Protein AF-X1U2P0-F1 (afdb_monomer_lite)

Radius of gyration: 26.99 Å; chains: 1; bounding box: 48×72×68 Å

Sequence (367 aa):
MISEKSFKINPKEKLESKKRLVIISDTHITRSGGAFNLHAFNVGMEKINKIKNASLYLHLGDITHMGTLLEYEYALEQFKKFEPVSKSPEMIFLIGNHDAMNVGYLLFEEMVGTRHYTYEDDDIYIYGIDSTKPDLPGGIIHHSIIESVRKKLEKPEREHKFKVVCFHHQLIPIPNTGKERSAIDDSGDMLKMLLEARADLVLNGHRHFSNLYTVSSSEKDLFIFNAGTFCCNKTRYRELFTYSIIDIDGNNLNFKVIPVLDSNSQREILREVNYYIPLQIDKKQKPIARFIQISNSLVSERFESNFNSWISSEFVSIGTNVIIGMNSTILSFGIEQDNFILRKIRVESGVLIGAKCVLLPGTVMEQ

Organism: NCBI:txid412755

Secondary structure (DSSP, 8-state):
-----------S-S-SS-EEEEEE----B-SSSTTB-HHHHHHHHHHHHT--S-SEEEE-S--BSS--HHHHHHHHHHHTT---SS-PPPPEEPP-TTTTSTTHHHHHHHHT--SSEEEE-SSEEEEEE--EETTEEEE---HHHHHHHHHHHT-GGGSSSEEEEEESS-SSPPTTS-S---SBTTHHHHHHHHHHTT--EEEE-SSSS-EEEEEE-SSBEEEEEE---SSBS--BTTB-SEEEEEEEETTEEEEEEEESS-SS--EEEEEE--B--PPP--TTPPPS------------SS--------B-SSSB---TT-EEETT-EE-SEEEETTEEEE--B---TT-EEEET-EE-TT-----

Structure (mmCIF, N/CA/C/O backbone):
data_AF-X1U2P0-F1
#
_entry.id   AF-X1U2P0-F1
#
loop_
_atom_site.group_PDB
_atom_site.id
_atom_site.type_symbol
_atom_site.label_atom_id
_atom_site.label_alt_id
_atom_site.label_comp_id
_atom_site.label_asym_id
_atom_site.label_entity_id
_atom_site.label_seq_id
_atom_site.pdbx_PDB_ins_code
_atom_site.Cartn_x
_atom_site.Cartn_y
_atom_site.Cartn_z
_atom_site.occupancy
_atom_site.B_iso_or_equiv
_atom_site.auth_seq_id
_atom_site.auth_comp_id
_atom_site.auth_asym_id
_atom_site.auth_atom_id
_atom_site.pdbx_PDB_model_num
ATOM 1 N N . MET A 1 1 ? -7.259 -8.777 41.139 1.00 30.48 1 MET A N 1
ATOM 2 C CA . MET A 1 1 ? -7.311 -9.650 39.948 1.00 30.48 1 MET A CA 1
ATOM 3 C C . MET A 1 1 ? -8.249 -9.010 38.946 1.00 30.48 1 MET A C 1
ATOM 5 O O . MET A 1 1 ? -9.456 -9.109 39.111 1.00 30.48 1 MET A O 1
ATOM 9 N N . ILE A 1 2 ? -7.708 -8.273 37.978 1.00 27.28 2 ILE A N 1
ATOM 10 C CA . ILE A 1 2 ? -8.490 -7.794 36.835 1.00 27.28 2 ILE A CA 1
ATOM 11 C C . ILE A 1 2 ? -8.493 -8.972 35.866 1.00 27.28 2 ILE A C 1
ATOM 13 O O . ILE A 1 2 ? -7.437 -9.344 35.365 1.00 27.28 2 ILE A O 1
ATOM 17 N N . SER A 1 3 ? -9.632 -9.646 35.710 1.00 32.81 3 SER A N 1
ATOM 18 C CA . SER A 1 3 ? -9.737 -10.725 34.733 1.00 32.81 3 SER A CA 1
ATOM 19 C C . SER A 1 3 ? -9.643 -10.121 33.336 1.00 32.81 3 SER A C 1
ATOM 21 O O . SER A 1 3 ? -10.458 -9.259 33.002 1.00 32.81 3 SER A O 1
ATOM 23 N N . GLU A 1 4 ? -8.694 -10.594 32.532 1.00 34.69 4 GLU A N 1
ATOM 24 C CA . GLU A 1 4 ? -8.610 -10.387 31.082 1.00 34.69 4 GLU A CA 1
ATOM 25 C C . GLU A 1 4 ? -9.829 -11.003 30.381 1.00 34.69 4 GLU A C 1
ATOM 27 O O . GLU A 1 4 ? -9.760 -12.027 29.708 1.00 34.69 4 GLU A O 1
ATOM 32 N N . LYS A 1 5 ? -10.999 -10.403 30.571 1.00 35.12 5 LYS A N 1
ATOM 33 C CA . LYS A 1 5 ? -12.160 -10.649 29.726 1.00 35.12 5 LYS A CA 1
ATOM 34 C C . LYS A 1 5 ? -12.459 -9.367 28.974 1.00 35.12 5 LYS A C 1
ATOM 36 O O . LYS A 1 5 ? -13.491 -8.734 29.170 1.00 35.12 5 LYS A O 1
ATOM 41 N N . SER A 1 6 ? -11.528 -8.983 28.105 1.00 36.38 6 SER A N 1
ATOM 42 C CA . SER A 1 6 ? -11.897 -8.316 26.863 1.00 36.38 6 SER A CA 1
ATOM 43 C C . SER A 1 6 ? -12.839 -9.279 26.142 1.00 36.38 6 SER A C 1
ATOM 45 O O . SER A 1 6 ? -12.434 -10.316 25.620 1.00 36.38 6 SER A O 1
ATOM 47 N N . PHE A 1 7 ? -14.137 -9.004 26.233 1.00 39.62 7 PHE A N 1
ATOM 48 C CA . PHE A 1 7 ? -15.155 -9.756 25.520 1.00 39.62 7 PHE A CA 1
ATOM 49 C C . PHE A 1 7 ? -14.906 -9.550 24.023 1.00 39.62 7 PHE A C 1
ATOM 51 O O . PHE A 1 7 ? -15.284 -8.518 23.472 1.00 39.62 7 PHE A O 1
ATOM 58 N N . LYS A 1 8 ? -14.229 -10.506 23.374 1.00 39.38 8 LYS A N 1
ATOM 59 C CA . LYS A 1 8 ? -14.211 -10.607 21.915 1.00 39.38 8 LYS A CA 1
ATOM 60 C C . LYS A 1 8 ? -15.662 -10.778 21.477 1.00 39.38 8 LYS A C 1
ATOM 62 O O . LYS A 1 8 ? -16.272 -11.812 21.747 1.00 39.38 8 LYS A O 1
ATOM 67 N N . ILE A 1 9 ? -16.235 -9.763 20.841 1.00 40.78 9 ILE A N 1
ATOM 68 C CA . ILE A 1 9 ? -17.425 -9.987 20.025 1.00 40.78 9 ILE A CA 1
ATOM 69 C C . ILE A 1 9 ? -16.907 -10.678 18.773 1.00 40.78 9 ILE A C 1
ATOM 71 O O . ILE A 1 9 ? -15.964 -10.186 18.164 1.00 40.78 9 ILE A O 1
ATOM 75 N N . ASN A 1 10 ? -17.497 -11.813 18.415 1.00 42.06 10 ASN A N 1
ATOM 76 C CA . ASN A 1 10 ? -17.375 -12.349 17.070 1.00 42.06 10 ASN A CA 1
ATOM 77 C C . ASN A 1 10 ? -18.467 -11.625 16.266 1.00 42.06 10 ASN A C 1
ATOM 79 O O . ASN A 1 10 ? -19.641 -11.982 16.422 1.00 42.06 10 ASN A O 1
ATOM 83 N N . PRO A 1 11 ? -18.175 -10.536 15.522 1.00 47.19 11 PRO A N 1
ATOM 84 C CA . PRO A 1 11 ? -19.190 -10.012 14.625 1.00 47.19 11 PRO A CA 1
ATOM 85 C C . PRO A 1 11 ? -19.504 -11.119 13.617 1.00 47.19 11 PRO A C 1
ATOM 87 O O . PRO A 1 11 ? -18.644 -11.956 13.333 1.00 47.19 11 PRO A O 1
ATOM 90 N N . LYS A 1 12 ? -20.735 -11.135 13.093 1.00 49.94 12 LYS A N 1
ATOM 91 C CA . LYS A 1 12 ? -21.083 -11.961 11.928 1.00 49.94 12 LYS A CA 1
ATOM 92 C C . LYS A 1 12 ? -19.930 -11.906 10.920 1.00 49.94 12 LYS A C 1
ATOM 94 O O . LYS A 1 12 ? -19.395 -10.817 10.701 1.00 49.94 12 LYS A O 1
ATOM 99 N N . GLU A 1 13 ? -19.525 -13.064 10.399 1.00 51.81 13 GLU A N 1
ATOM 100 C CA . GLU A 1 13 ? -18.418 -13.186 9.447 1.00 51.81 13 GLU A CA 1
ATOM 101 C C . GLU A 1 13 ? -18.527 -12.079 8.391 1.00 51.81 13 GLU A C 1
ATOM 103 O O . GLU A 1 13 ? -19.552 -11.945 7.730 1.00 51.81 13 GLU A O 1
ATOM 108 N N . LYS A 1 14 ? -17.502 -11.222 8.303 1.00 55.81 14 LYS A N 1
ATOM 109 C CA . LYS A 1 14 ? -17.500 -10.068 7.389 1.00 55.81 14 LYS A CA 1
ATOM 110 C C . LYS A 1 14 ? -17.416 -10.454 5.916 1.00 55.81 14 LYS A C 1
ATOM 112 O O . LYS A 1 14 ? -17.638 -9.606 5.061 1.00 55.81 14 LYS A O 1
ATOM 117 N N . LEU A 1 15 ? -17.015 -11.688 5.633 1.00 57.72 15 LEU A N 1
ATOM 118 C CA . LEU A 1 15 ? -16.895 -12.197 4.280 1.00 57.72 15 LEU A CA 1
ATOM 119 C C . LEU A 1 15 ? -17.675 -13.495 4.166 1.00 57.72 15 LEU A C 1
ATOM 121 O O . LEU A 1 15 ? -17.438 -14.422 4.937 1.00 57.72 15 LEU A O 1
ATOM 125 N N . GLU A 1 16 ? -18.537 -13.563 3.161 1.00 62.97 16 GLU A N 1
ATOM 126 C CA . GLU A 1 16 ? -19.186 -14.794 2.715 1.00 62.97 16 GLU A CA 1
ATOM 127 C C . GLU A 1 16 ? -18.237 -15.621 1.827 1.00 62.97 16 GLU A C 1
ATOM 129 O O . GLU A 1 16 ? -18.397 -16.837 1.695 1.00 62.97 16 GLU A O 1
ATOM 134 N N . SER A 1 17 ? -17.210 -14.984 1.239 1.00 80.38 17 SER A N 1
ATOM 135 C CA . SER A 1 17 ? -16.214 -15.636 0.385 1.00 80.38 17 SER A CA 1
ATOM 136 C C . SER A 1 17 ? -14.764 -15.249 0.708 1.00 80.38 17 SER A C 1
ATOM 138 O O . SER A 1 17 ? -14.424 -14.084 0.916 1.00 80.38 17 SER A O 1
ATOM 140 N N . LYS A 1 18 ? -13.862 -16.239 0.691 1.00 89.88 18 LYS A N 1
ATOM 141 C CA . LYS A 1 18 ? -12.419 -16.019 0.860 1.00 89.88 18 LYS A CA 1
ATOM 142 C C . LYS A 1 18 ? -11.857 -15.162 -0.278 1.00 89.88 18 LYS A C 1
ATOM 144 O O . LYS A 1 18 ? -11.969 -15.535 -1.447 1.00 89.88 18 LYS A O 1
ATOM 149 N N . LYS A 1 19 ? -11.164 -14.073 0.063 1.00 93.19 19 LYS A N 1
ATOM 150 C CA . LYS A 1 19 ? -10.469 -13.203 -0.898 1.00 93.19 19 LYS A CA 1
ATOM 151 C C . LYS A 1 19 ? -8.970 -13.451 -0.872 1.00 93.19 19 LYS A C 1
ATOM 153 O O . LYS A 1 19 ? -8.379 -13.681 0.180 1.00 93.19 19 LYS A O 1
ATOM 158 N N . ARG A 1 20 ? -8.334 -13.368 -2.036 1.00 95.88 20 ARG A N 1
ATOM 159 C CA . ARG A 1 20 ? -6.876 -13.441 -2.180 1.00 95.88 20 ARG A CA 1
ATOM 160 C C . ARG A 1 20 ? -6.375 -12.232 -2.945 1.00 95.88 20 ARG A C 1
ATOM 162 O O . ARG A 1 20 ? -6.641 -12.107 -4.138 1.00 95.88 20 ARG A O 1
ATOM 169 N N . LEU A 1 21 ? -5.614 -11.383 -2.269 1.00 97.06 21 LEU A N 1
ATOM 170 C CA . LEU A 1 21 ? -4.952 -10.233 -2.873 1.00 97.06 21 LEU A CA 1
ATOM 171 C C . LEU A 1 21 ? -3.506 -10.608 -3.200 1.00 97.06 21 LEU A C 1
ATOM 173 O O . LEU A 1 21 ? -2.782 -11.086 -2.327 1.00 97.06 21 LEU A O 1
ATOM 177 N N . VAL A 1 22 ? -3.085 -10.393 -4.443 1.00 98.12 22 VAL A N 1
ATOM 178 C CA . VAL A 1 22 ? -1.684 -10.514 -4.863 1.00 98.12 22 VAL A CA 1
ATOM 179 C C . VAL A 1 22 ? -1.120 -9.111 -5.021 1.00 98.12 22 VAL A C 1
ATOM 181 O O . VAL A 1 22 ? -1.674 -8.297 -5.752 1.00 98.12 22 VAL A O 1
ATOM 184 N N . ILE A 1 23 ? -0.035 -8.820 -4.317 1.00 98.44 23 ILE A N 1
ATOM 185 C CA . ILE A 1 23 ? 0.501 -7.469 -4.176 1.00 98.44 23 ILE A CA 1
ATOM 186 C C . ILE A 1 23 ? 1.947 -7.441 -4.647 1.00 98.44 23 ILE A C 1
ATOM 188 O O . ILE A 1 23 ? 2.782 -8.223 -4.181 1.00 98.44 23 ILE A O 1
ATOM 192 N N . ILE A 1 24 ? 2.238 -6.486 -5.519 1.00 98.62 24 ILE A N 1
ATOM 193 C CA . ILE A 1 24 ? 3.584 -6.064 -5.890 1.00 98.62 24 ILE A CA 1
ATOM 194 C C . ILE A 1 24 ? 3.735 -4.558 -5.672 1.00 98.62 24 ILE A C 1
ATOM 196 O O . ILE A 1 24 ? 2.751 -3.839 -5.504 1.00 98.62 24 ILE A O 1
ATOM 200 N N . SER A 1 25 ? 4.972 -4.082 -5.622 1.00 98.56 25 SER A N 1
ATOM 201 C CA . SER A 1 25 ? 5.281 -2.666 -5.425 1.00 98.56 25 SER A CA 1
ATOM 202 C C . SER A 1 25 ? 6.694 -2.355 -5.910 1.00 98.56 25 SER A C 1
ATOM 204 O O . SER A 1 25 ? 7.530 -3.262 -5.996 1.00 98.56 25 SER A O 1
ATOM 206 N N . ASP A 1 26 ? 6.966 -1.081 -6.189 1.00 98.56 26 ASP A N 1
ATOM 207 C CA . ASP A 1 26 ? 8.306 -0.540 -6.422 1.00 98.56 26 ASP A CA 1
ATOM 208 C C . ASP A 1 26 ? 9.072 -1.307 -7.515 1.00 98.56 26 ASP A C 1
ATOM 210 O O . ASP A 1 26 ? 10.165 -1.842 -7.282 1.00 98.56 26 ASP A O 1
ATOM 214 N N . THR A 1 27 ? 8.493 -1.414 -8.715 1.00 98.62 27 THR A N 1
ATOM 215 C CA . THR A 1 27 ? 9.161 -2.063 -9.853 1.00 98.62 27 THR A CA 1
ATOM 216 C C . THR A 1 27 ? 10.277 -1.210 -10.435 1.00 98.62 27 THR A C 1
ATOM 218 O O . THR A 1 27 ? 11.281 -1.766 -10.888 1.00 98.62 27 THR A O 1
ATOM 221 N N . HIS A 1 28 ? 10.120 0.119 -10.396 1.00 98.56 28 HIS A N 1
ATOM 222 C CA . HIS A 1 28 ? 11.048 1.105 -10.955 1.00 98.56 28 HIS A CA 1
ATOM 223 C C . HIS A 1 28 ? 11.549 0.736 -12.354 1.00 98.56 28 HIS A C 1
ATOM 225 O O . HIS A 1 28 ? 12.757 0.688 -12.603 1.00 98.56 28 HIS A O 1
ATOM 231 N N . ILE A 1 29 ? 10.624 0.423 -13.258 1.00 98.50 29 ILE A N 1
ATOM 232 C CA . ILE A 1 29 ? 10.938 -0.022 -14.608 1.00 98.50 29 ILE A CA 1
ATOM 233 C C . ILE A 1 29 ? 11.616 1.114 -15.363 1.00 98.50 29 ILE A C 1
ATOM 235 O O . ILE A 1 29 ? 11.098 2.221 -15.484 1.00 98.50 29 ILE A O 1
ATOM 239 N N . THR A 1 30 ? 12.800 0.812 -15.880 1.00 97.38 30 THR A N 1
ATOM 240 C CA . THR A 1 30 ? 13.590 1.724 -16.693 1.00 97.38 30 THR A CA 1
ATOM 241 C C . THR A 1 30 ? 14.541 0.932 -17.580 1.00 97.38 30 THR A C 1
ATOM 243 O O . THR A 1 30 ? 14.984 -0.162 -17.221 1.00 97.38 30 THR A O 1
ATOM 246 N N . ARG A 1 31 ? 14.846 1.468 -18.766 1.00 92.75 31 ARG A N 1
ATOM 247 C CA . ARG A 1 31 ? 15.924 0.949 -19.629 1.00 92.75 31 ARG A CA 1
ATOM 248 C C . ARG A 1 31 ? 17.288 1.517 -19.236 1.00 92.75 31 ARG A C 1
ATOM 250 O O . ARG A 1 31 ? 18.314 0.998 -19.666 1.00 92.75 31 ARG A O 1
ATOM 257 N N . SER A 1 32 ? 17.295 2.585 -18.443 1.00 84.00 32 SER A N 1
ATOM 258 C CA . SER A 1 32 ? 18.478 3.356 -18.082 1.00 84.00 32 SER A CA 1
ATOM 259 C C . SER A 1 32 ? 18.695 3.352 -16.576 1.00 84.00 32 SER A C 1
ATOM 261 O O . SER A 1 32 ? 17.779 3.579 -15.799 1.00 84.00 32 SER A O 1
ATOM 263 N N . GLY A 1 33 ? 19.939 3.161 -16.149 1.00 69.50 33 GLY A N 1
ATOM 264 C CA . GLY A 1 33 ? 20.263 3.104 -14.727 1.00 69.50 33 GLY A CA 1
ATOM 265 C C . GLY A 1 33 ? 20.019 1.723 -14.116 1.00 69.50 33 GLY A C 1
ATOM 266 O O . GLY A 1 33 ? 19.259 0.899 -14.610 1.00 69.50 33 GLY A O 1
ATOM 267 N N . GLY A 1 34 ? 20.731 1.439 -13.028 1.00 88.44 34 GLY A N 1
ATOM 268 C CA . GLY A 1 34 ? 20.758 0.114 -12.405 1.00 88.44 34 GLY A CA 1
ATOM 269 C C . GLY A 1 34 ? 19.569 -0.193 -11.496 1.00 88.44 34 GLY A C 1
ATOM 270 O O . GLY A 1 34 ? 19.703 -1.068 -10.649 1.00 88.44 34 GLY A O 1
ATOM 271 N N . ALA A 1 35 ? 18.449 0.531 -11.591 1.00 94.81 35 ALA A N 1
ATOM 272 C CA . ALA A 1 35 ? 17.315 0.350 -10.683 1.00 94.81 35 ALA A CA 1
ATOM 273 C C . ALA A 1 35 ? 16.500 -0.906 -11.018 1.00 94.81 35 ALA A C 1
ATOM 275 O O . ALA A 1 35 ? 16.221 -1.695 -10.122 1.00 94.81 35 ALA A O 1
ATOM 276 N N . PHE A 1 36 ? 16.168 -1.125 -12.290 1.00 98.12 36 PHE A N 1
ATOM 277 C CA . PHE A 1 36 ? 15.291 -2.215 -12.711 1.00 98.12 36 PHE A CA 1
ATOM 278 C C . PHE A 1 36 ? 16.034 -3.550 -12.865 1.00 98.12 36 PHE A C 1
ATOM 280 O O . PHE A 1 36 ? 16.976 -3.662 -13.652 1.00 98.12 36 PHE A O 1
ATOM 287 N N . ASN A 1 37 ? 15.587 -4.594 -12.162 1.00 97.94 37 ASN A N 1
ATOM 288 C CA . ASN A 1 37 ? 16.076 -5.957 -12.349 1.00 97.94 37 ASN A CA 1
ATOM 289 C C . ASN A 1 37 ? 15.127 -6.767 -13.246 1.00 97.94 37 ASN A C 1
ATOM 291 O O . ASN A 1 37 ? 14.174 -7.389 -12.774 1.00 97.94 37 ASN A O 1
ATOM 295 N N . LEU A 1 38 ? 15.414 -6.795 -14.551 1.00 97.38 38 LEU A N 1
ATOM 296 C CA . LEU A 1 38 ? 14.582 -7.495 -15.537 1.00 97.38 38 LEU A CA 1
ATOM 297 C C . LEU A 1 38 ? 14.475 -9.007 -15.273 1.00 97.38 38 LEU A C 1
ATOM 299 O O . LEU A 1 38 ? 13.421 -9.599 -15.499 1.00 97.38 38 LEU A O 1
ATOM 303 N N . HIS A 1 39 ? 15.545 -9.644 -14.784 1.00 97.62 39 HIS A N 1
ATOM 304 C CA . HIS A 1 39 ? 15.509 -11.071 -14.462 1.00 97.62 39 HIS A CA 1
ATOM 305 C C . HIS A 1 39 ? 14.533 -11.355 -13.314 1.00 97.62 39 HIS A C 1
ATOM 307 O O . HIS A 1 39 ? 13.662 -12.212 -13.461 1.00 97.62 39 HIS A O 1
ATOM 313 N N . ALA A 1 40 ? 14.625 -10.597 -12.215 1.00 98.12 40 ALA A N 1
ATOM 314 C CA . ALA A 1 40 ? 13.690 -10.712 -11.101 1.00 98.12 40 ALA A CA 1
ATOM 315 C C . ALA A 1 40 ? 12.251 -10.432 -11.547 1.00 98.12 40 ALA A C 1
ATOM 317 O O . ALA A 1 40 ? 11.366 -11.222 -11.240 1.00 98.12 40 ALA A O 1
ATOM 318 N N . PHE A 1 41 ? 12.021 -9.384 -12.344 1.00 98.62 41 PHE A N 1
ATOM 319 C CA . PHE A 1 41 ? 10.691 -9.089 -12.878 1.00 98.62 41 PHE A CA 1
ATOM 320 C C . PHE A 1 41 ? 10.102 -10.275 -13.655 1.00 98.62 41 PHE A C 1
ATOM 322 O O . PHE A 1 41 ? 8.981 -10.693 -13.375 1.00 98.62 41 PHE A O 1
ATOM 329 N N . ASN A 1 42 ? 10.865 -10.861 -14.585 1.00 98.50 42 ASN A N 1
ATOM 330 C CA . ASN A 1 42 ? 10.394 -11.989 -15.394 1.00 98.50 42 ASN A CA 1
ATOM 331 C C . ASN A 1 42 ? 10.079 -13.220 -14.530 1.00 98.50 42 ASN A C 1
ATOM 333 O O . ASN A 1 42 ? 8.992 -13.784 -14.642 1.00 98.50 42 ASN A O 1
ATOM 337 N N . VAL A 1 43 ? 10.989 -13.602 -13.625 1.00 98.38 43 VAL A N 1
ATOM 338 C CA . VAL A 1 43 ? 10.778 -14.739 -12.709 1.00 98.38 43 VAL A CA 1
ATOM 339 C C . VAL A 1 43 ? 9.567 -14.496 -11.804 1.00 98.38 43 VAL A C 1
ATOM 341 O O . VAL A 1 43 ? 8.757 -15.395 -11.580 1.00 98.38 43 VAL A O 1
ATOM 344 N N . GLY A 1 44 ? 9.419 -13.275 -11.291 1.00 98.06 44 GLY A N 1
ATOM 345 C CA . GLY A 1 44 ? 8.295 -12.885 -10.449 1.00 98.06 44 GLY A CA 1
ATOM 346 C C . GLY A 1 44 ? 6.968 -12.946 -11.200 1.00 98.06 44 GLY A C 1
ATOM 347 O O . GLY A 1 44 ? 6.003 -13.494 -10.672 1.00 98.06 44 GLY A O 1
ATOM 348 N N . MET A 1 45 ? 6.921 -12.446 -12.438 1.00 97.94 45 MET A N 1
ATOM 349 C CA . MET A 1 45 ? 5.717 -12.488 -13.273 1.00 97.94 45 MET A CA 1
ATOM 350 C C . MET A 1 45 ? 5.301 -13.922 -13.590 1.00 97.94 45 MET A C 1
ATOM 352 O O . MET A 1 45 ? 4.131 -14.261 -13.432 1.00 97.94 45 MET A O 1
ATOM 356 N N . GLU A 1 46 ? 6.244 -14.813 -13.913 1.00 97.62 46 GLU A N 1
ATOM 357 C CA . GLU A 1 46 ? 5.935 -16.237 -14.090 1.00 97.62 46 GLU A CA 1
ATOM 358 C C . GLU A 1 46 ? 5.323 -16.872 -12.834 1.00 97.62 46 GLU A C 1
ATOM 360 O O . GLU A 1 46 ? 4.419 -17.708 -12.937 1.00 97.62 46 GLU A O 1
ATOM 365 N N . LYS A 1 47 ? 5.812 -16.503 -11.642 1.00 97.19 47 LYS A N 1
ATOM 366 C CA . LYS A 1 47 ? 5.255 -16.977 -10.366 1.00 97.19 47 LYS A CA 1
ATOM 367 C C . LYS A 1 47 ? 3.853 -16.415 -10.134 1.00 97.19 47 LYS A C 1
ATOM 369 O O . LYS A 1 47 ? 2.948 -17.186 -9.818 1.00 97.19 47 LYS A O 1
ATOM 374 N N . ILE A 1 48 ? 3.665 -15.109 -10.324 1.00 96.75 48 ILE A N 1
ATOM 375 C CA . ILE A 1 48 ? 2.381 -14.415 -10.151 1.00 96.75 48 ILE A CA 1
ATOM 376 C C . ILE A 1 48 ? 1.317 -14.976 -11.090 1.00 96.75 48 ILE A C 1
ATOM 378 O O . ILE A 1 48 ? 0.206 -15.275 -10.646 1.00 96.75 48 ILE A O 1
ATOM 382 N N . ASN A 1 49 ? 1.669 -15.199 -12.357 1.00 97.00 49 ASN A N 1
ATOM 383 C CA . ASN A 1 49 ? 0.741 -15.705 -13.359 1.00 97.00 49 ASN A CA 1
ATOM 384 C C . ASN A 1 49 ? 0.195 -17.091 -12.997 1.00 97.00 49 ASN A C 1
ATOM 386 O O . ASN A 1 49 ? -0.941 -17.408 -13.328 1.00 97.00 49 ASN A O 1
ATOM 390 N N . LYS A 1 50 ? 0.963 -17.908 -12.265 1.00 96.62 50 LYS A N 1
ATOM 391 C CA . LYS A 1 50 ? 0.562 -19.255 -11.820 1.00 96.62 50 LYS A CA 1
ATOM 392 C C . LYS A 1 50 ? -0.317 -19.252 -10.562 1.00 96.62 50 LYS A C 1
ATOM 394 O O . LYS A 1 50 ? -0.820 -20.313 -10.179 1.00 96.62 50 LYS A O 1
ATOM 399 N N . ILE A 1 51 ? -0.513 -18.105 -9.901 1.00 95.62 51 ILE A N 1
ATOM 400 C CA . ILE A 1 51 ? -1.328 -18.015 -8.683 1.00 95.62 51 ILE A CA 1
ATOM 401 C C . ILE A 1 51 ? -2.801 -18.235 -9.036 1.00 95.62 51 ILE A C 1
ATOM 403 O O . ILE A 1 51 ? -3.412 -17.476 -9.789 1.00 95.62 51 ILE A O 1
ATOM 407 N N . LYS A 1 52 ? -3.383 -19.278 -8.441 1.00 94.25 52 LYS A N 1
ATOM 408 C CA . LYS A 1 52 ? -4.799 -19.629 -8.588 1.00 94.25 52 LYS A CA 1
ATOM 409 C C . LYS A 1 52 ? -5.666 -18.919 -7.555 1.00 94.25 52 LYS A C 1
ATOM 411 O O . LYS A 1 52 ? -5.225 -18.679 -6.424 1.00 94.25 52 LYS A O 1
ATOM 416 N N . ASN A 1 53 ? -6.924 -18.704 -7.932 1.00 92.69 53 ASN A N 1
ATOM 417 C CA . ASN A 1 53 ? -7.977 -18.122 -7.102 1.00 92.69 53 ASN A CA 1
ATOM 418 C C . ASN A 1 53 ? -7.587 -16.751 -6.531 1.00 92.69 53 ASN A C 1
ATOM 420 O O . ASN A 1 53 ? -7.930 -16.448 -5.394 1.00 92.69 53 ASN A O 1
ATOM 424 N N . ALA A 1 54 ? -6.818 -15.957 -7.280 1.00 94.44 54 ALA A N 1
ATOM 425 C CA . ALA A 1 54 ? -6.588 -14.561 -6.934 1.00 94.44 54 ALA A CA 1
ATOM 426 C C . ALA A 1 54 ? -7.864 -13.759 -7.217 1.00 94.44 54 ALA A C 1
ATOM 428 O O . ALA A 1 54 ? -8.454 -13.898 -8.288 1.00 94.44 54 ALA A O 1
ATOM 429 N N . SER A 1 55 ? -8.280 -12.949 -6.248 1.00 93.44 55 SER A N 1
ATOM 430 C CA . SER A 1 55 ? -9.428 -12.045 -6.361 1.00 93.44 55 SER A CA 1
ATOM 431 C C . SER A 1 55 ? -9.027 -10.693 -6.944 1.00 93.44 55 SER A C 1
ATOM 433 O O . SER A 1 55 ? -9.845 -10.049 -7.589 1.00 93.44 55 SER A O 1
ATOM 435 N N . LEU A 1 56 ? -7.791 -10.256 -6.680 1.00 95.06 56 LEU A N 1
ATOM 436 C CA . LEU A 1 56 ? -7.268 -8.980 -7.151 1.00 95.06 56 LEU A CA 1
ATOM 437 C C . LEU A 1 56 ? -5.742 -8.999 -7.233 1.00 95.06 56 LEU A C 1
ATOM 439 O O . LEU A 1 56 ? -5.076 -9.614 -6.394 1.00 95.06 56 LEU A O 1
ATOM 443 N N . TYR A 1 57 ? -5.205 -8.251 -8.193 1.00 97.25 57 TYR A N 1
ATOM 444 C CA . TYR A 1 57 ? -3.782 -7.956 -8.318 1.00 97.25 57 TYR A CA 1
ATOM 445 C C . TYR A 1 57 ? -3.558 -6.454 -8.131 1.00 97.25 57 TYR A C 1
ATOM 447 O O . TYR A 1 57 ? -4.219 -5.646 -8.779 1.00 97.25 57 TYR A O 1
ATOM 455 N N . LEU A 1 58 ? -2.641 -6.077 -7.242 1.00 97.75 58 LEU A N 1
ATOM 456 C CA . LEU A 1 58 ? -2.350 -4.687 -6.889 1.00 97.75 58 LEU A CA 1
ATOM 457 C C . LEU A 1 58 ? -0.867 -4.375 -7.110 1.00 97.75 58 LEU A C 1
ATOM 459 O O . LEU A 1 58 ? -0.006 -5.134 -6.667 1.00 97.75 58 LEU A O 1
ATOM 463 N N . HIS A 1 59 ? -0.584 -3.225 -7.715 1.00 98.56 59 HIS A N 1
ATOM 464 C CA . HIS A 1 59 ? 0.733 -2.603 -7.774 1.00 98.56 59 HIS A CA 1
ATOM 465 C C . HIS A 1 59 ? 0.725 -1.312 -6.948 1.00 98.56 59 HIS A C 1
ATOM 467 O O . HIS A 1 59 ? 0.049 -0.351 -7.309 1.00 98.56 59 HIS A O 1
ATOM 473 N N . LEU A 1 60 ? 1.469 -1.256 -5.843 1.00 98.62 60 LEU A N 1
ATOM 474 C CA . LEU A 1 60 ? 1.364 -0.168 -4.857 1.00 98.62 60 LEU A CA 1
ATOM 475 C C . LEU A 1 60 ? 2.200 1.088 -5.174 1.00 98.62 60 LEU A C 1
ATOM 477 O O . LEU A 1 60 ? 2.561 1.822 -4.260 1.00 98.62 60 LEU A O 1
ATOM 481 N N . GLY A 1 61 ? 2.457 1.373 -6.451 1.00 98.06 61 GLY A N 1
ATOM 482 C CA . GLY A 1 61 ? 3.210 2.549 -6.918 1.00 98.06 61 GLY A CA 1
ATOM 483 C C . GLY A 1 61 ? 4.693 2.314 -7.193 1.00 98.06 61 GLY A C 1
ATOM 484 O O . GLY A 1 61 ? 5.218 1.228 -6.947 1.00 98.06 61 GLY A O 1
ATOM 485 N N . ASP A 1 62 ? 5.327 3.341 -7.755 1.00 98.62 62 ASP A N 1
ATOM 486 C CA . ASP A 1 62 ? 6.687 3.340 -8.303 1.00 98.62 62 ASP A CA 1
ATOM 487 C C . ASP A 1 62 ? 6.847 2.309 -9.428 1.00 98.62 62 ASP A C 1
ATOM 489 O O . ASP A 1 62 ? 7.715 1.428 -9.420 1.00 98.62 62 ASP A O 1
ATOM 493 N N . ILE A 1 63 ? 5.950 2.423 -10.413 1.00 98.62 63 ILE A N 1
ATOM 494 C CA . ILE A 1 63 ? 5.941 1.619 -11.639 1.00 98.62 63 ILE A CA 1
ATOM 495 C C . ILE A 1 63 ? 7.202 1.920 -12.449 1.00 98.62 63 ILE A C 1
ATOM 497 O O . ILE A 1 63 ? 7.937 1.007 -12.831 1.00 98.62 63 ILE A O 1
ATOM 501 N N . THR A 1 64 ? 7.454 3.205 -12.674 1.00 98.44 64 THR A N 1
ATOM 502 C CA . THR A 1 64 ? 8.577 3.776 -13.419 1.00 98.44 64 THR A CA 1
ATOM 503 C C . THR A 1 64 ? 9.655 4.299 -12.468 1.00 98.44 64 THR A C 1
ATOM 505 O O . THR A 1 64 ? 9.469 4.367 -11.251 1.00 98.44 64 THR A O 1
ATOM 508 N N . HIS A 1 65 ? 10.837 4.627 -12.993 1.00 97.69 65 HIS A N 1
ATOM 509 C CA . HIS A 1 65 ? 11.924 5.154 -12.169 1.00 97.69 65 HIS A CA 1
ATOM 510 C C . HIS A 1 65 ? 11.977 6.683 -12.131 1.00 97.69 65 HIS A C 1
ATOM 512 O O . HIS A 1 65 ? 12.445 7.249 -11.150 1.00 97.69 65 HIS A O 1
ATOM 518 N N . MET A 1 66 ? 11.551 7.350 -13.191 1.00 96.94 66 MET A N 1
ATOM 519 C CA . MET A 1 66 ? 11.702 8.787 -13.411 1.00 96.94 66 MET A CA 1
ATOM 520 C C . MET A 1 66 ? 10.431 9.420 -13.995 1.00 96.94 66 MET A C 1
ATOM 522 O O . MET A 1 66 ? 10.469 10.589 -14.383 1.00 96.94 66 MET A O 1
ATOM 526 N N . GLY A 1 67 ? 9.332 8.666 -14.118 1.00 97.12 67 GLY A N 1
ATOM 527 C CA . GLY A 1 67 ? 8.050 9.187 -14.598 1.00 97.12 67 GLY A CA 1
ATOM 528 C C . GLY A 1 67 ? 8.091 9.699 -16.041 1.00 97.12 67 GLY A C 1
ATOM 529 O O . GLY A 1 67 ? 7.327 10.592 -16.397 1.00 97.12 67 GLY A O 1
ATOM 530 N N . THR A 1 68 ? 9.010 9.194 -16.873 1.00 97.31 68 THR A N 1
ATOM 531 C CA . THR A 1 68 ? 9.159 9.644 -18.270 1.00 97.31 68 THR A CA 1
ATOM 532 C C . THR A 1 68 ? 8.306 8.814 -19.225 1.00 97.31 68 THR A C 1
ATOM 534 O O . THR A 1 68 ? 8.054 7.638 -18.971 1.00 97.31 68 THR A O 1
ATOM 537 N N . LEU A 1 69 ? 7.923 9.393 -20.368 1.00 97.94 69 LEU A N 1
ATOM 538 C CA . LEU A 1 69 ? 7.130 8.705 -21.397 1.00 97.94 69 LEU A CA 1
ATOM 539 C C . LEU A 1 69 ? 7.750 7.366 -21.820 1.00 97.94 69 LEU A C 1
ATOM 541 O O . LEU A 1 69 ? 7.077 6.343 -21.791 1.00 97.94 69 LEU A O 1
ATOM 545 N N . LEU A 1 70 ? 9.051 7.352 -22.127 1.00 97.56 70 LEU A N 1
ATOM 546 C CA . LEU A 1 70 ? 9.750 6.133 -22.549 1.00 97.56 70 LEU A CA 1
ATOM 547 C C . LEU A 1 70 ? 9.760 5.049 -21.461 1.00 97.56 70 LEU A C 1
ATOM 549 O O . LEU A 1 70 ? 9.780 3.859 -21.775 1.00 97.56 70 LEU A O 1
ATOM 553 N N . GLU A 1 71 ? 9.771 5.440 -20.184 1.00 98.00 71 GLU A N 1
ATOM 554 C CA . GLU A 1 71 ? 9.679 4.486 -19.079 1.00 98.00 71 GLU A CA 1
ATOM 555 C C . GLU A 1 71 ? 8.263 3.953 -18.894 1.00 98.00 71 GLU A C 1
ATOM 557 O O . GLU A 1 71 ? 8.126 2.757 -18.662 1.00 98.00 71 GLU A O 1
ATOM 562 N N . TYR A 1 72 ? 7.226 4.778 -19.055 1.00 98.56 72 TYR A N 1
ATOM 563 C CA . TYR A 1 72 ? 5.840 4.303 -19.048 1.00 98.56 72 TYR A CA 1
ATOM 564 C C . TYR A 1 72 ? 5.558 3.351 -20.211 1.00 98.56 72 TYR A C 1
ATOM 566 O O . TYR A 1 72 ? 5.034 2.261 -19.993 1.00 98.56 72 TYR A O 1
ATOM 574 N N . GLU A 1 73 ? 5.963 3.702 -21.435 1.00 98.44 73 GLU A N 1
ATOM 575 C CA . GLU A 1 73 ? 5.837 2.821 -22.603 1.00 98.44 73 GLU A CA 1
ATOM 576 C C . GLU A 1 73 ? 6.539 1.480 -22.363 1.00 98.44 73 GLU A C 1
ATOM 578 O O . GLU A 1 73 ? 5.979 0.413 -22.629 1.00 98.44 73 GLU A O 1
ATOM 583 N N . TYR A 1 74 ? 7.755 1.523 -21.811 1.00 98.44 74 TYR A N 1
ATOM 584 C CA . TYR A 1 74 ? 8.506 0.316 -21.494 1.00 98.44 74 TYR A CA 1
ATOM 585 C C . TYR A 1 74 ? 7.880 -0.483 -20.347 1.00 98.44 74 TYR A C 1
ATOM 587 O O . TYR A 1 74 ? 7.839 -1.710 -20.417 1.00 98.44 74 TYR A O 1
ATOM 595 N N . ALA A 1 75 ? 7.367 0.181 -19.311 1.00 98.38 75 ALA A N 1
ATOM 596 C CA . ALA A 1 75 ? 6.654 -0.462 -18.217 1.00 98.38 75 ALA A CA 1
ATOM 597 C C . ALA A 1 75 ? 5.439 -1.227 -18.741 1.00 98.38 75 ALA A C 1
ATOM 599 O O . ALA A 1 75 ? 5.328 -2.427 -18.493 1.00 98.38 75 ALA A O 1
ATOM 600 N N . LEU A 1 76 ? 4.588 -0.581 -19.538 1.00 97.88 76 LEU A N 1
ATOM 601 C CA . LEU A 1 76 ? 3.425 -1.222 -20.149 1.00 97.88 76 LEU A CA 1
ATOM 602 C C . LEU A 1 76 ? 3.828 -2.373 -21.078 1.00 97.88 76 LEU A C 1
ATOM 604 O O . LEU A 1 76 ? 3.186 -3.420 -21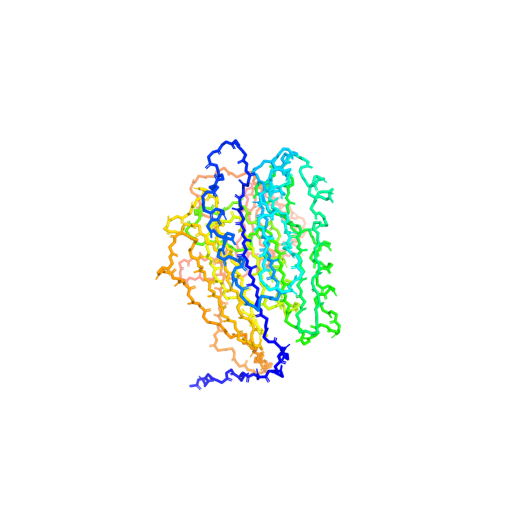.065 1.00 97.88 76 LEU A O 1
ATOM 608 N N . GLU A 1 77 ? 4.922 -2.237 -21.835 1.00 98.00 77 GLU A N 1
ATOM 609 C CA . GLU A 1 77 ? 5.491 -3.343 -22.613 1.00 98.00 77 GLU A CA 1
ATOM 610 C C . GLU A 1 77 ? 5.882 -4.531 -21.719 1.00 98.00 77 GLU A C 1
ATOM 612 O O . GLU A 1 77 ? 5.558 -5.673 -22.046 1.00 98.00 77 GLU A O 1
ATOM 617 N N . GLN A 1 78 ? 6.543 -4.289 -20.581 1.00 98.06 78 GLN A N 1
ATOM 618 C CA . GLN A 1 78 ? 6.901 -5.351 -19.638 1.00 98.06 78 GLN A CA 1
ATOM 619 C C . GLN A 1 78 ? 5.665 -5.992 -18.998 1.00 98.06 78 GLN A C 1
ATOM 621 O O . GLN A 1 78 ? 5.620 -7.218 -18.868 1.00 98.06 78 GLN A O 1
ATOM 626 N N . PHE A 1 79 ? 4.652 -5.198 -18.649 1.00 97.69 79 PHE A N 1
ATOM 627 C CA . PHE A 1 79 ? 3.406 -5.688 -18.061 1.00 97.69 79 PHE A CA 1
ATOM 628 C C . PHE A 1 79 ? 2.516 -6.458 -19.043 1.00 97.69 79 PHE A C 1
ATOM 630 O O . PHE A 1 79 ? 1.649 -7.188 -18.581 1.00 97.69 79 PHE A O 1
ATOM 637 N N . LYS A 1 80 ? 2.786 -6.462 -20.359 1.00 96.38 80 LYS A N 1
ATOM 638 C CA . LYS A 1 80 ? 2.157 -7.433 -21.285 1.00 96.38 80 LYS A CA 1
ATOM 639 C C . LYS A 1 80 ? 2.439 -8.893 -20.913 1.00 96.38 80 LYS A C 1
ATOM 641 O O . LYS A 1 80 ? 1.708 -9.775 -21.333 1.00 96.38 80 LYS A O 1
ATOM 646 N N . LYS A 1 81 ? 3.493 -9.159 -20.131 1.00 96.25 81 LYS A N 1
ATOM 647 C CA . LYS A 1 81 ? 3.807 -10.497 -19.597 1.00 96.25 81 LYS A CA 1
ATOM 648 C C . LYS A 1 81 ? 2.897 -10.908 -18.437 1.00 96.25 81 LYS A C 1
ATOM 650 O O . LYS A 1 81 ? 2.996 -12.041 -17.971 1.00 96.25 81 LYS A O 1
ATOM 655 N N . PHE A 1 82 ? 2.083 -9.995 -17.911 1.00 96.62 82 PHE A N 1
ATOM 656 C CA . PHE A 1 82 ? 1.113 -10.298 -16.871 1.00 96.62 82 PHE A CA 1
ATOM 657 C C . PHE A 1 82 ? -0.099 -10.998 -17.499 1.00 96.62 82 PHE A C 1
ATOM 659 O O . PHE A 1 82 ? -0.971 -10.371 -18.091 1.00 96.62 82 PHE A O 1
ATOM 666 N N . GLU A 1 83 ? -0.129 -12.320 -17.364 1.00 95.00 83 GLU A N 1
ATOM 667 C CA . GLU A 1 83 ? -1.135 -13.214 -17.939 1.00 95.00 83 GLU A CA 1
ATOM 668 C C . GLU A 1 83 ? -1.588 -14.206 -16.852 1.00 95.00 83 GLU A C 1
ATOM 670 O O . GLU A 1 83 ? -1.187 -15.377 -16.844 1.00 95.00 83 GLU A O 1
ATOM 675 N N . PRO A 1 84 ? -2.353 -13.741 -15.848 1.00 95.69 84 PRO A N 1
ATOM 676 C CA . PRO A 1 84 ? -2.741 -14.574 -14.720 1.00 95.69 84 PRO A CA 1
ATOM 677 C C . PRO A 1 84 ? -3.706 -15.694 -15.119 1.00 95.69 84 PRO A C 1
ATOM 679 O O . PRO A 1 84 ? -4.669 -15.487 -15.851 1.00 95.69 84 PRO A O 1
ATOM 682 N N . VAL A 1 85 ? -3.516 -16.887 -14.543 1.00 94.81 85 VAL A N 1
ATOM 683 C CA . VAL A 1 85 ? -4.458 -18.015 -14.707 1.00 94.81 85 VAL A CA 1
ATOM 684 C C . VAL A 1 85 ? -5.810 -17.771 -14.026 1.00 94.81 85 VAL A C 1
ATOM 686 O O . VAL A 1 85 ? -6.786 -18.462 -14.319 1.00 94.81 85 VAL A O 1
ATOM 689 N N . SER A 1 86 ? -5.872 -16.831 -13.079 1.00 91.25 86 SER A N 1
ATOM 690 C CA . SER A 1 86 ? -7.100 -16.462 -12.371 1.00 91.25 86 SER A CA 1
ATOM 691 C C . SER A 1 86 ? -7.897 -15.434 -13.182 1.00 91.25 86 SER A C 1
ATOM 693 O O . SER A 1 86 ? -7.336 -14.435 -13.618 1.00 91.25 86 SER A O 1
ATOM 695 N N . LYS A 1 87 ? -9.217 -15.632 -13.325 1.00 78.94 87 LYS A N 1
ATOM 696 C CA . LYS A 1 87 ? -10.148 -14.714 -14.021 1.00 78.94 87 LYS A CA 1
ATOM 697 C C . LYS A 1 87 ? -10.512 -13.473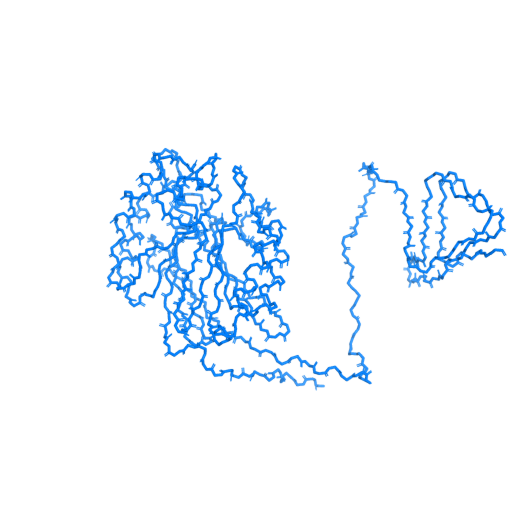 -13.176 1.00 78.94 87 LYS A C 1
ATOM 699 O O . LYS A 1 87 ? -11.686 -13.196 -12.954 1.00 78.94 87 LYS A O 1
ATOM 704 N N . SER A 1 88 ? -9.504 -12.793 -12.640 1.00 73.69 88 SER A N 1
ATOM 705 C CA . SER A 1 88 ? -9.618 -11.533 -11.888 1.00 73.69 88 SER A CA 1
ATOM 706 C C . SER A 1 88 ? -9.619 -10.337 -12.855 1.00 73.69 88 SER A C 1
ATOM 708 O O . SER A 1 88 ? -9.155 -10.505 -13.985 1.00 73.69 88 SER A O 1
ATOM 710 N N . PRO A 1 89 ? -10.072 -9.130 -12.450 1.00 71.50 89 PRO A N 1
ATOM 711 C CA . PRO A 1 89 ? -9.709 -7.908 -13.170 1.00 71.50 89 PRO A CA 1
ATOM 712 C C . PRO A 1 89 ? -8.188 -7.805 -13.356 1.00 71.50 89 PRO A C 1
ATOM 714 O O . PRO A 1 89 ? -7.419 -8.389 -12.579 1.00 71.50 89 PRO A O 1
ATOM 717 N N . GLU A 1 90 ? -7.788 -7.057 -14.389 1.00 85.00 90 GLU A N 1
ATOM 718 C CA . GLU A 1 90 ? -6.395 -6.695 -14.665 1.00 85.00 90 GLU A CA 1
ATOM 719 C C . GLU A 1 90 ? -5.708 -6.102 -13.424 1.00 85.00 90 GLU A C 1
ATOM 721 O O . GLU A 1 90 ? -6.349 -5.713 -12.443 1.00 85.00 90 GLU A O 1
ATOM 726 N N . MET A 1 91 ? -4.376 -6.058 -13.449 1.00 93.69 91 MET A N 1
ATOM 727 C CA . MET A 1 91 ? -3.610 -5.486 -12.350 1.00 93.69 91 MET A CA 1
ATOM 728 C C . MET A 1 91 ? -3.967 -4.019 -12.143 1.00 93.69 91 MET A C 1
ATOM 730 O O . MET A 1 91 ? -4.056 -3.239 -13.086 1.00 93.69 91 MET A O 1
ATOM 734 N N . ILE A 1 92 ? -4.132 -3.650 -10.881 1.00 95.44 92 ILE A N 1
ATOM 735 C CA . ILE A 1 92 ? -4.547 -2.312 -10.499 1.00 95.44 92 ILE A CA 1
ATOM 736 C C . ILE A 1 92 ? -3.355 -1.560 -9.972 1.00 95.44 92 ILE A C 1
ATOM 738 O O . ILE A 1 92 ? -2.698 -1.990 -9.024 1.00 95.44 92 ILE A O 1
ATOM 742 N N . PHE A 1 93 ? -3.110 -0.415 -10.580 1.00 97.75 93 PHE A N 1
ATOM 743 C CA . PHE A 1 93 ? -1.931 0.380 -10.335 1.00 97.75 93 PHE A CA 1
ATOM 744 C C . PHE A 1 93 ? -2.264 1.581 -9.456 1.00 97.75 93 PHE A C 1
ATOM 746 O O . PHE A 1 93 ? -3.182 2.347 -9.741 1.00 97.75 93 PHE A O 1
ATOM 753 N N . LEU A 1 94 ? -1.502 1.746 -8.381 1.00 97.75 94 LEU A N 1
ATOM 754 C CA . LEU A 1 94 ? -1.364 3.020 -7.690 1.00 97.75 94 LEU A CA 1
ATOM 755 C C . LEU A 1 94 ? -0.202 3.792 -8.294 1.00 97.75 94 LEU A C 1
ATOM 757 O O . LEU A 1 94 ? 0.733 3.202 -8.832 1.00 97.75 94 LEU A O 1
ATOM 761 N N . ILE A 1 95 ? -0.264 5.107 -8.148 1.00 98.31 95 ILE A N 1
ATOM 762 C CA . ILE A 1 95 ? 0.822 6.014 -8.491 1.00 98.31 95 ILE A CA 1
ATOM 763 C C . ILE A 1 95 ? 1.780 6.160 -7.296 1.00 98.31 95 ILE A C 1
ATOM 765 O O . ILE A 1 95 ? 1.335 6.311 -6.153 1.00 98.31 95 ILE A O 1
ATOM 769 N N . GLY A 1 96 ? 3.089 6.085 -7.553 1.00 98.31 96 GLY A N 1
ATOM 770 C CA . GLY A 1 96 ? 4.145 6.395 -6.582 1.00 98.31 96 GLY A CA 1
ATOM 771 C C . GLY A 1 96 ? 4.872 7.708 -6.880 1.00 98.31 96 GLY A C 1
ATOM 772 O O . GLY A 1 96 ? 4.604 8.378 -7.878 1.00 98.31 96 GLY A O 1
ATOM 773 N N . ASN A 1 97 ? 5.776 8.139 -5.998 1.00 97.94 97 ASN A N 1
ATOM 774 C CA . ASN A 1 97 ? 6.455 9.425 -6.193 1.00 97.94 97 ASN A CA 1
ATOM 775 C C . ASN A 1 97 ? 7.394 9.414 -7.406 1.00 97.94 97 ASN A C 1
ATOM 777 O O . ASN A 1 97 ? 7.592 10.464 -8.014 1.00 97.94 97 ASN A O 1
ATOM 781 N N . HIS A 1 98 ? 7.956 8.260 -7.777 1.00 98.12 98 HIS A N 1
ATOM 782 C CA . HIS A 1 98 ? 8.777 8.145 -8.981 1.00 98.12 98 HIS A CA 1
ATOM 783 C C . HIS A 1 98 ? 7.938 8.232 -10.263 1.00 98.12 98 HIS A C 1
ATOM 785 O O . HIS A 1 98 ? 8.390 8.808 -11.250 1.00 98.12 98 HIS A O 1
ATOM 791 N N . ASP A 1 99 ? 6.695 7.755 -10.220 1.00 98.50 99 ASP A N 1
ATOM 792 C CA . ASP A 1 99 ? 5.721 7.875 -11.311 1.00 98.50 99 ASP A CA 1
ATOM 793 C C . ASP A 1 99 ? 5.280 9.324 -11.544 1.00 98.50 99 ASP A C 1
ATOM 795 O O . ASP A 1 99 ? 5.029 9.731 -12.679 1.00 98.50 99 ASP A O 1
ATOM 799 N N . ALA A 1 100 ? 5.211 10.108 -10.467 1.00 97.81 100 ALA A N 1
ATOM 800 C CA . ALA A 1 100 ? 4.787 11.503 -10.478 1.00 97.81 100 ALA A CA 1
ATOM 801 C C . ALA A 1 100 ? 5.926 12.512 -10.728 1.00 97.81 100 ALA A C 1
ATOM 803 O O . ALA A 1 100 ? 5.665 13.716 -10.720 1.00 97.81 100 ALA A O 1
ATOM 804 N N . MET A 1 101 ? 7.173 12.065 -10.938 1.00 96.31 101 MET A N 1
ATOM 805 C CA . MET A 1 101 ? 8.300 12.970 -11.201 1.00 96.31 101 MET A CA 1
ATOM 806 C C . MET A 1 101 ? 8.072 13.812 -12.461 1.00 96.31 101 MET A C 1
ATOM 808 O O . MET A 1 101 ? 7.554 13.342 -13.475 1.00 96.31 101 MET A O 1
ATOM 812 N N . ASN A 1 102 ? 8.520 15.060 -12.408 1.00 92.50 102 ASN A N 1
ATOM 813 C CA . ASN A 1 102 ? 8.274 16.127 -13.364 1.00 92.50 102 ASN A CA 1
ATOM 814 C C . ASN A 1 102 ? 6.763 16.384 -13.516 1.00 92.50 102 ASN A C 1
ATOM 816 O O . ASN A 1 102 ? 6.136 17.098 -12.740 1.00 92.50 102 ASN A O 1
ATOM 820 N N . VAL A 1 103 ? 6.157 15.755 -14.516 1.00 94.75 103 VAL A N 1
ATOM 821 C CA . VAL A 1 103 ? 4.712 15.752 -14.766 1.00 94.75 103 VAL A CA 1
ATOM 822 C C . VAL A 1 103 ? 4.229 14.346 -15.119 1.00 94.75 103 VAL A C 1
ATOM 824 O O . VAL A 1 103 ? 3.217 14.176 -15.792 1.00 94.75 103 VAL A O 1
ATOM 827 N N . GLY A 1 104 ? 4.956 13.319 -14.671 1.00 97.94 104 GLY A N 1
ATOM 828 C CA . GLY A 1 104 ? 4.667 11.921 -14.980 1.00 97.94 104 GLY A CA 1
ATOM 829 C C . GLY A 1 104 ? 3.296 11.454 -14.490 1.00 97.94 104 GLY A C 1
ATOM 830 O O . GLY A 1 104 ? 2.749 10.505 -15.038 1.00 97.94 104 GLY A O 1
ATOM 831 N N . TYR A 1 105 ? 2.673 12.168 -13.547 1.00 97.75 105 TYR A N 1
ATOM 832 C CA . TYR A 1 105 ? 1.285 11.924 -13.151 1.00 97.75 105 TYR A CA 1
ATOM 833 C C . TYR A 1 105 ? 0.282 12.153 -14.297 1.00 97.75 105 TYR A C 1
ATOM 835 O O . TYR A 1 105 ? -0.748 11.488 -14.319 1.00 97.75 105 TYR A O 1
ATOM 843 N N . LEU A 1 106 ? 0.581 13.033 -15.264 1.00 98.31 106 LEU A N 1
ATOM 844 C CA . LEU A 1 106 ? -0.237 13.202 -16.473 1.00 98.31 106 LEU A CA 1
ATOM 845 C C . LEU A 1 106 ? -0.124 11.975 -17.384 1.00 98.31 106 LEU A C 1
ATOM 847 O O . LEU A 1 106 ? -1.123 11.504 -17.915 1.00 98.31 106 LEU A O 1
ATOM 851 N N . LEU A 1 107 ? 1.086 11.423 -17.514 1.00 98.38 107 LEU A N 1
ATOM 852 C CA . LEU A 1 107 ? 1.324 10.188 -18.263 1.00 98.38 107 LEU A CA 1
ATOM 853 C C . LEU A 1 107 ? 0.665 8.989 -17.578 1.00 98.38 107 LEU A C 1
ATOM 855 O O . LEU A 1 107 ? 0.105 8.132 -18.251 1.00 98.38 107 LEU A O 1
ATOM 859 N N . PHE A 1 108 ? 0.674 8.949 -16.243 1.00 98.44 108 PHE A N 1
ATOM 860 C CA . PHE A 1 108 ? -0.086 7.963 -15.483 1.00 98.44 108 PHE A CA 1
ATOM 861 C C . PHE A 1 108 ? -1.579 8.048 -15.823 1.00 98.44 108 PHE A C 1
ATOM 863 O O . PHE A 1 108 ? -2.182 7.036 -16.169 1.00 98.44 108 PHE A O 1
ATOM 870 N N . GLU A 1 109 ? -2.168 9.248 -15.766 1.00 98.12 109 GLU A N 1
ATOM 871 C CA . GLU A 1 109 ? -3.584 9.475 -16.089 1.00 98.12 109 GLU A CA 1
ATOM 872 C C . GLU A 1 109 ? -3.936 9.078 -17.528 1.00 98.12 109 GLU A C 1
ATOM 874 O O . GLU A 1 109 ? -4.986 8.477 -17.756 1.00 98.12 109 GLU A O 1
ATOM 879 N N . GLU A 1 110 ? -3.053 9.379 -18.481 1.00 98.12 110 GLU A N 1
ATOM 880 C CA . GLU A 1 110 ? -3.234 9.076 -19.901 1.00 98.12 110 GLU A CA 1
ATOM 881 C C . GLU A 1 110 ? -3.075 7.582 -20.222 1.00 98.12 110 GLU A C 1
ATOM 883 O O . GLU A 1 110 ? -3.870 7.021 -20.975 1.00 98.12 110 GLU A O 1
ATOM 888 N N . MET A 1 111 ? -2.041 6.938 -19.675 1.00 97.81 111 MET A N 1
ATOM 889 C CA . MET A 1 111 ? -1.577 5.624 -20.134 1.00 97.81 111 MET A CA 1
ATOM 890 C C . MET A 1 111 ? -1.951 4.470 -19.198 1.00 97.81 111 MET A C 1
ATOM 892 O O . MET A 1 111 ? -2.007 3.324 -19.642 1.00 97.81 111 MET A O 1
ATOM 896 N N . VAL A 1 112 ? -2.169 4.749 -17.909 1.00 96.12 112 VAL A N 1
ATOM 897 C CA . VAL A 1 112 ? -2.492 3.747 -16.877 1.00 96.12 112 VAL A CA 1
ATOM 898 C C . VAL A 1 112 ? -3.934 3.915 -16.400 1.00 96.12 112 VAL A C 1
ATOM 900 O O . VAL A 1 112 ? -4.682 2.941 -16.332 1.00 96.12 112 VAL A O 1
ATOM 903 N N . GLY A 1 113 ? -4.344 5.147 -16.094 1.00 94.06 113 GLY A N 1
ATOM 904 C CA . GLY A 1 113 ? -5.707 5.494 -15.711 1.00 94.06 113 GLY A CA 1
ATOM 905 C C . GLY A 1 113 ? -5.780 6.380 -14.469 1.00 94.06 113 GLY A C 1
ATOM 906 O O . GLY A 1 113 ? -4.871 7.132 -14.139 1.00 94.06 113 GLY A O 1
ATOM 907 N N . THR A 1 114 ? -6.905 6.318 -13.760 1.00 94.69 114 THR A N 1
ATOM 908 C CA . THR A 1 114 ? -7.168 7.209 -12.620 1.00 94.69 114 THR A CA 1
ATOM 909 C C . THR A 1 114 ? -6.165 7.032 -11.473 1.00 94.69 114 THR A C 1
ATOM 911 O O . THR A 1 114 ? -5.879 5.919 -11.038 1.00 94.69 114 THR A O 1
ATOM 914 N N . ARG A 1 115 ? -5.702 8.151 -10.902 1.00 95.06 115 ARG A N 1
ATOM 915 C CA . ARG A 1 115 ? -4.804 8.172 -9.730 1.00 95.06 115 ARG A CA 1
ATOM 916 C C . ARG A 1 115 ? -5.486 7.754 -8.424 1.00 95.06 115 ARG A C 1
ATOM 918 O O . ARG A 1 115 ? -4.823 7.386 -7.457 1.00 95.06 115 ARG A O 1
ATOM 925 N N . HIS A 1 116 ? -6.817 7.793 -8.396 1.00 95.00 116 HIS A N 1
ATOM 926 C CA . HIS A 1 116 ? -7.631 7.230 -7.322 1.00 95.00 116 HIS A CA 1
ATOM 927 C C . HIS A 1 116 ? -8.459 6.072 -7.854 1.00 95.00 116 HIS A C 1
ATOM 929 O O . HIS A 1 116 ? -9.161 6.217 -8.852 1.00 95.00 116 HIS A O 1
ATOM 935 N N . TYR A 1 117 ? -8.447 4.950 -7.153 1.00 93.56 117 TYR A N 1
ATOM 936 C CA . TYR A 1 117 ? -9.094 3.726 -7.607 1.00 93.56 117 TYR A CA 1
ATOM 937 C C . TYR A 1 117 ? -10.111 3.216 -6.579 1.00 93.56 117 TYR A C 1
ATOM 939 O O . TYR A 1 117 ? -9.950 3.423 -5.378 1.00 93.56 117 TYR A O 1
ATOM 947 N N . THR A 1 118 ? -11.170 2.547 -7.041 1.00 94.75 118 THR A N 1
ATOM 948 C CA . THR A 1 118 ? -12.162 1.886 -6.183 1.00 94.75 118 THR A CA 1
ATOM 949 C C . THR A 1 118 ? -12.432 0.463 -6.667 1.00 94.75 118 THR A C 1
ATOM 951 O O . THR A 1 118 ? -12.878 0.281 -7.796 1.00 94.75 118 THR A O 1
ATOM 954 N N . TYR A 1 119 ? -12.211 -0.520 -5.790 1.00 94.00 119 TYR A N 1
ATOM 955 C CA . TYR A 1 119 ? -12.767 -1.871 -5.901 1.00 94.00 119 TYR A CA 1
ATOM 956 C C . TYR A 1 119 ? -13.950 -1.977 -4.955 1.00 94.00 119 TYR A C 1
ATOM 958 O O . TYR A 1 119 ? -13.836 -1.576 -3.792 1.00 94.00 119 TYR A O 1
ATOM 966 N N . GLU A 1 120 ? -15.033 -2.601 -5.386 1.00 94.25 120 GLU A N 1
ATOM 967 C CA . GLU A 1 120 ? -16.085 -2.989 -4.461 1.00 94.25 120 GLU A CA 1
ATOM 968 C C . GLU A 1 120 ? -16.804 -4.234 -4.970 1.00 94.25 120 GLU A C 1
ATOM 970 O O . GLU A 1 120 ? -17.297 -4.249 -6.095 1.00 94.25 120 GLU A O 1
ATOM 975 N N . ASP A 1 121 ? -16.874 -5.256 -4.123 1.00 91.56 121 ASP A N 1
ATOM 976 C CA . ASP A 1 121 ? -17.815 -6.367 -4.259 1.00 91.56 121 ASP A CA 1
ATOM 977 C C . ASP A 1 121 ? -18.634 -6.501 -2.966 1.00 91.56 121 ASP A C 1
ATOM 979 O O . ASP A 1 121 ? -18.592 -5.605 -2.115 1.00 91.56 121 ASP A O 1
ATOM 983 N N . ASP A 1 122 ? -19.423 -7.563 -2.827 1.00 88.94 122 ASP A N 1
ATOM 984 C CA . ASP A 1 122 ? -20.312 -7.758 -1.676 1.00 88.94 122 ASP A CA 1
ATOM 985 C C . ASP A 1 122 ? -19.561 -7.839 -0.337 1.00 88.94 122 ASP A C 1
ATOM 987 O O . ASP A 1 122 ? -20.067 -7.357 0.676 1.00 88.94 122 ASP A O 1
ATOM 991 N N . ASP A 1 123 ? -18.323 -8.340 -0.339 1.00 89.69 123 ASP A N 1
ATOM 992 C CA . ASP A 1 123 ? -17.556 -8.600 0.879 1.00 89.69 123 ASP A CA 1
ATOM 993 C C . ASP A 1 123 ? -16.489 -7.533 1.165 1.00 89.69 123 ASP A C 1
ATOM 995 O O . ASP A 1 123 ? -16.177 -7.252 2.324 1.00 89.69 123 ASP A O 1
ATOM 999 N N . ILE A 1 124 ? -15.863 -6.961 0.130 1.00 92.94 124 ILE A N 1
ATOM 1000 C CA . ILE A 1 124 ? -14.674 -6.108 0.281 1.00 92.94 124 ILE A CA 1
ATOM 1001 C C . ILE A 1 124 ? -14.813 -4.775 -0.455 1.00 92.94 124 ILE A C 1
ATOM 1003 O O . ILE A 1 124 ? -15.279 -4.694 -1.590 1.00 92.94 124 ILE A O 1
ATOM 1007 N N . TYR A 1 125 ? -14.352 -3.713 0.203 1.00 96.06 125 TYR A N 1
ATOM 1008 C CA . TYR A 1 125 ? -14.209 -2.373 -0.353 1.00 96.06 125 TYR A CA 1
ATOM 1009 C C . TYR A 1 125 ? -12.736 -1.964 -0.307 1.00 96.06 125 TYR A C 1
ATOM 1011 O O . TYR A 1 125 ? -12.143 -1.930 0.772 1.00 96.06 125 TYR A O 1
ATOM 1019 N N . ILE A 1 126 ? -12.147 -1.636 -1.457 1.00 96.81 126 ILE A N 1
ATOM 1020 C CA . ILE A 1 126 ? -10.750 -1.196 -1.562 1.00 96.81 126 ILE A CA 1
ATOM 1021 C C . ILE A 1 126 ? -10.712 0.192 -2.184 1.00 96.81 126 ILE A C 1
ATOM 1023 O O . ILE A 1 126 ? -11.256 0.402 -3.266 1.00 96.81 126 ILE A O 1
ATOM 1027 N N . TYR A 1 127 ? -10.035 1.130 -1.526 1.00 97.88 127 TYR A N 1
ATOM 1028 C CA . TYR A 1 127 ? -9.862 2.484 -2.040 1.00 97.88 127 TYR A CA 1
ATOM 1029 C C . TYR A 1 127 ? -8.384 2.849 -2.169 1.00 97.88 127 TYR A C 1
ATOM 1031 O O . TYR A 1 127 ? -7.663 2.921 -1.175 1.00 97.88 127 TYR A O 1
ATOM 1039 N N . GLY A 1 128 ? -7.949 3.079 -3.405 1.00 97.38 128 GLY A N 1
ATOM 1040 C CA . GLY A 1 128 ? -6.609 3.532 -3.757 1.00 97.38 128 GLY A CA 1
ATOM 1041 C C . GLY A 1 128 ? -6.514 5.054 -3.777 1.00 97.38 128 GLY A C 1
ATOM 1042 O O . GLY A 1 128 ? -7.354 5.719 -4.388 1.00 97.38 128 GLY A O 1
ATOM 1043 N N . ILE A 1 129 ? -5.499 5.608 -3.121 1.00 96.62 129 ILE A N 1
ATOM 1044 C CA . ILE A 1 129 ? -5.301 7.046 -2.958 1.00 96.62 129 ILE A CA 1
ATOM 1045 C C . ILE A 1 129 ? -3.942 7.457 -3.523 1.00 96.62 129 ILE A C 1
ATOM 1047 O O . ILE A 1 129 ? -2.909 6.913 -3.129 1.00 96.62 129 ILE A O 1
ATOM 1051 N N . ASP A 1 130 ? -3.950 8.473 -4.384 1.00 97.31 130 ASP A N 1
ATOM 1052 C CA . ASP A 1 130 ? -2.753 9.233 -4.721 1.00 97.31 130 ASP A CA 1
ATOM 1053 C C . ASP A 1 130 ? -2.219 9.948 -3.475 1.00 97.31 130 ASP A C 1
ATOM 1055 O O . ASP A 1 130 ? -2.883 10.811 -2.900 1.00 97.31 130 ASP A O 1
ATOM 1059 N N . SER A 1 131 ? -1.023 9.552 -3.053 1.00 97.00 131 SER A N 1
ATOM 1060 C CA . SER A 1 131 ? -0.311 10.161 -1.925 1.00 97.00 131 SER A CA 1
ATOM 1061 C C . SER A 1 131 ? 0.889 10.980 -2.388 1.00 97.00 131 SER A C 1
ATOM 1063 O O . SER A 1 131 ? 1.714 11.363 -1.564 1.00 97.00 131 SER A O 1
ATOM 1065 N N . THR A 1 132 ? 1.043 11.187 -3.695 1.00 97.00 132 THR A N 1
ATOM 1066 C CA . THR A 1 132 ? 2.241 11.778 -4.279 1.00 97.00 132 THR A CA 1
ATOM 1067 C C . THR A 1 132 ? 2.291 13.284 -4.081 1.00 97.00 132 THR A C 1
ATOM 1069 O O . THR A 1 132 ? 1.286 13.994 -4.090 1.00 97.00 132 THR A O 1
ATOM 1072 N N . LYS A 1 133 ? 3.516 13.777 -3.926 1.00 94.25 133 LYS A N 1
ATOM 1073 C CA . LYS A 1 133 ? 3.866 15.169 -4.166 1.00 94.25 133 LYS A CA 1
ATOM 1074 C C . LYS A 1 133 ? 4.765 15.173 -5.396 1.00 94.25 133 LYS A C 1
ATOM 1076 O O . LYS A 1 133 ? 5.877 14.655 -5.283 1.00 94.25 133 LYS A O 1
ATOM 1081 N N . PRO A 1 134 ? 4.323 15.698 -6.549 1.00 91.06 134 PRO A N 1
ATOM 1082 C CA . PRO A 1 134 ? 5.173 15.761 -7.733 1.00 91.06 134 PRO A CA 1
ATOM 1083 C C . PRO A 1 134 ? 6.567 16.311 -7.396 1.00 91.06 134 PRO A C 1
ATOM 1085 O O . PRO A 1 134 ? 6.692 17.249 -6.606 1.00 91.06 134 PRO A O 1
ATOM 1088 N N . ASP A 1 135 ? 7.600 15.662 -7.937 1.00 91.50 135 ASP A N 1
ATOM 1089 C CA . ASP A 1 135 ? 9.032 15.934 -7.708 1.00 91.50 135 ASP A CA 1
ATOM 1090 C C . ASP A 1 135 ? 9.583 15.738 -6.288 1.00 91.50 135 ASP A C 1
ATOM 1092 O O . ASP A 1 135 ? 10.793 15.862 -6.072 1.00 91.50 135 ASP A O 1
ATOM 1096 N N . LEU A 1 136 ? 8.747 15.391 -5.309 1.00 93.69 136 LEU A N 1
ATOM 1097 C CA . LEU A 1 136 ? 9.177 15.200 -3.930 1.00 93.69 136 LEU A CA 1
ATOM 1098 C C . LEU A 1 136 ? 9.076 13.726 -3.515 1.00 93.69 136 LEU A C 1
ATOM 1100 O O . LEU A 1 136 ? 8.102 13.049 -3.825 1.00 93.69 136 LEU A O 1
ATOM 1104 N N . PRO A 1 137 ? 10.058 13.213 -2.751 1.00 90.62 137 PRO A N 1
ATOM 1105 C CA . PRO A 1 137 ? 10.050 11.821 -2.306 1.00 90.62 137 PRO A CA 1
ATOM 1106 C C . PRO A 1 137 ? 9.069 11.550 -1.154 1.00 90.62 137 PRO A C 1
ATOM 1108 O O . PRO A 1 137 ? 8.920 10.402 -0.753 1.00 90.62 137 PRO A O 1
ATOM 1111 N N . GLY A 1 138 ? 8.505 12.592 -0.537 1.00 91.81 138 GLY A N 1
ATOM 1112 C CA . GLY A 1 138 ? 7.546 12.474 0.563 1.00 91.81 138 GLY A CA 1
ATOM 1113 C C . GLY A 1 138 ? 6.104 12.530 0.071 1.00 91.81 138 GLY A C 1
ATOM 1114 O O . GLY A 1 138 ? 5.837 13.062 -1.005 1.00 91.81 138 GLY A O 1
ATOM 1115 N N . GLY A 1 139 ? 5.177 12.038 0.892 1.00 93.56 139 GLY A N 1
ATOM 1116 C CA . GLY A 1 139 ? 3.760 11.988 0.537 1.00 93.56 139 GLY A CA 1
ATOM 1117 C C . GLY A 1 139 ? 2.900 13.047 1.222 1.00 93.56 139 GLY A C 1
ATOM 1118 O O . GLY A 1 139 ? 3.271 13.600 2.257 1.00 93.56 139 GLY A O 1
ATOM 1119 N N . ILE A 1 140 ? 1.722 13.321 0.666 1.00 94.44 140 ILE A N 1
ATOM 1120 C CA . ILE A 1 140 ? 0.656 14.097 1.319 1.00 94.44 140 ILE A CA 1
ATOM 1121 C C . ILE A 1 140 ? -0.703 13.501 0.988 1.00 94.44 140 ILE A C 1
ATOM 1123 O O . ILE A 1 140 ? -0.948 13.074 -0.135 1.00 94.44 140 ILE A O 1
ATOM 1127 N N . ILE A 1 141 ? -1.595 13.488 1.974 1.00 90.94 141 ILE A N 1
ATOM 1128 C CA . ILE A 1 141 ? -3.011 13.202 1.764 1.00 90.94 141 ILE A CA 1
ATOM 1129 C C . ILE A 1 141 ? -3.754 14.380 2.375 1.00 90.94 141 ILE A C 1
ATOM 1131 O O . ILE A 1 141 ? -4.000 14.415 3.574 1.00 90.94 141 ILE A O 1
ATOM 1135 N N . HIS A 1 142 ? -4.072 15.368 1.541 1.00 87.81 142 HIS A N 1
ATOM 1136 C CA . HIS A 1 142 ? -4.730 16.590 1.986 1.00 87.81 142 HIS A CA 1
ATOM 1137 C C . HIS A 1 142 ? -6.021 16.298 2.759 1.00 87.81 142 HIS A C 1
ATOM 1139 O O . HIS A 1 142 ? -6.755 15.359 2.444 1.00 87.81 142 HIS A O 1
ATOM 1145 N N . HIS A 1 143 ? -6.360 17.174 3.705 1.00 90.69 143 HIS A N 1
ATOM 1146 C CA . HIS A 1 143 ? -7.548 17.036 4.551 1.00 90.69 143 HIS A CA 1
ATOM 1147 C C . HIS A 1 143 ? -8.853 16.787 3.766 1.00 90.69 143 HIS A C 1
ATOM 1149 O O . HIS A 1 143 ? -9.683 15.977 4.171 1.00 90.69 143 HIS A O 1
ATOM 1155 N N . SER A 1 144 ? -9.024 17.421 2.601 1.00 93.19 144 SER A N 1
ATOM 1156 C CA . SER A 1 144 ? -10.186 17.200 1.725 1.00 93.19 144 SER A CA 1
ATOM 1157 C C . SER A 1 144 ? -10.276 15.762 1.196 1.00 93.19 144 SER A C 1
ATOM 1159 O O . SER A 1 144 ? -11.375 15.213 1.076 1.00 93.19 144 SER A O 1
ATOM 1161 N N . ILE A 1 145 ? -9.133 15.133 0.907 1.00 93.88 145 ILE A N 1
ATOM 1162 C CA . ILE A 1 145 ? -9.044 13.732 0.489 1.00 93.88 145 ILE A CA 1
ATOM 1163 C C . ILE A 1 145 ? -9.315 12.825 1.688 1.00 93.88 145 ILE A C 1
ATOM 1165 O O . ILE A 1 145 ? -10.121 11.908 1.551 1.00 93.88 145 ILE A O 1
ATOM 1169 N N . ILE A 1 146 ? -8.730 13.105 2.860 1.00 95.69 146 ILE A N 1
ATOM 1170 C CA . ILE A 1 146 ? -8.997 12.357 4.104 1.00 95.69 146 ILE A CA 1
ATOM 1171 C C . ILE A 1 146 ? -10.505 12.317 4.390 1.00 95.69 146 ILE A C 1
ATOM 1173 O O . ILE A 1 146 ? -11.073 11.247 4.605 1.00 95.69 146 ILE A O 1
ATOM 1177 N N . GLU A 1 147 ? -11.183 13.461 4.308 1.00 96.12 147 GLU A N 1
ATOM 1178 C CA . GLU A 1 147 ? -12.626 13.551 4.539 1.00 96.12 147 GLU A CA 1
ATOM 1179 C C . GLU A 1 147 ? -13.443 12.837 3.446 1.00 96.12 147 GLU A C 1
ATOM 1181 O O . GLU A 1 147 ? -14.452 12.183 3.718 1.00 96.12 147 GLU A O 1
ATOM 1186 N N . SER A 1 148 ? -12.990 12.895 2.192 1.00 95.75 148 SER A N 1
ATOM 1187 C CA . SER A 1 148 ? -13.587 12.125 1.094 1.00 95.75 148 SER A CA 1
ATOM 1188 C C . SER A 1 148 ? -13.468 10.614 1.322 1.00 95.75 148 SER A C 1
ATOM 1190 O O . SER A 1 148 ? -14.401 9.868 1.020 1.00 95.75 148 SER A O 1
ATOM 1192 N N . VAL A 1 149 ? -12.341 10.153 1.870 1.00 96.88 149 VAL A N 1
ATOM 1193 C CA . VAL A 1 149 ? -12.118 8.747 2.230 1.00 96.88 149 VAL A CA 1
ATOM 1194 C C . VAL A 1 149 ? -13.031 8.350 3.379 1.00 96.88 149 VAL A C 1
ATOM 1196 O O . VAL A 1 149 ? -13.720 7.341 3.253 1.00 96.88 149 VAL A O 1
ATOM 1199 N N . ARG A 1 150 ? -13.119 9.163 4.441 1.00 97.44 150 ARG A N 1
ATOM 1200 C CA . ARG A 1 150 ? -14.036 8.934 5.568 1.00 97.44 150 ARG A CA 1
ATOM 1201 C C . ARG A 1 150 ? -15.461 8.691 5.082 1.00 97.44 150 ARG A C 1
ATOM 1203 O O . ARG A 1 150 ? -16.018 7.622 5.319 1.00 97.44 150 ARG A O 1
ATOM 1210 N N . LYS A 1 151 ? -16.011 9.630 4.305 1.00 97.25 151 LYS A N 1
ATOM 1211 C CA . LYS A 1 151 ? -17.376 9.535 3.757 1.00 97.25 151 LYS A CA 1
ATOM 1212 C C . LYS A 1 151 ? -17.593 8.279 2.921 1.00 97.25 151 LYS A C 1
ATOM 1214 O O . LYS A 1 151 ? -18.693 7.736 2.901 1.00 97.25 151 LYS A O 1
ATOM 1219 N N . LYS A 1 152 ? -16.563 7.814 2.208 1.00 96.94 152 LYS A N 1
ATOM 1220 C CA . LYS A 1 152 ? -16.624 6.555 1.461 1.00 96.94 152 LYS A CA 1
ATOM 1221 C C . LYS A 1 152 ? -16.594 5.344 2.399 1.00 96.94 152 LYS A C 1
ATOM 1223 O O . LYS A 1 152 ? -17.370 4.419 2.192 1.00 96.94 152 LYS A O 1
ATOM 1228 N N . LEU A 1 153 ? -15.732 5.320 3.407 1.00 96.62 153 LEU A N 1
ATOM 1229 C CA . LEU A 1 153 ? -15.618 4.188 4.330 1.00 96.62 153 LEU A CA 1
ATOM 1230 C C . LEU A 1 153 ? -16.837 4.039 5.252 1.00 96.62 153 LEU A C 1
ATOM 1232 O O . LEU A 1 153 ? -17.179 2.918 5.624 1.00 96.62 153 LEU A O 1
ATOM 1236 N N . GLU A 1 154 ? -17.485 5.141 5.619 1.00 95.69 154 GLU A N 1
ATOM 1237 C CA . GLU A 1 154 ? -18.597 5.187 6.583 1.00 95.69 154 GLU A CA 1
ATOM 1238 C C . GLU A 1 154 ? -19.985 5.057 5.940 1.00 95.69 154 GLU A C 1
ATOM 1240 O O . GLU A 1 154 ? -20.998 5.173 6.628 1.00 95.69 154 GLU A O 1
ATOM 1245 N N . LYS A 1 155 ? -20.067 4.795 4.629 1.00 96.19 155 LYS A N 1
ATOM 1246 C CA . LYS A 1 155 ? -21.364 4.558 3.994 1.00 96.19 155 LYS A CA 1
ATOM 1247 C C . LYS A 1 155 ? -22.086 3.349 4.625 1.00 96.19 155 LYS A C 1
ATOM 1249 O O . LYS A 1 155 ? -21.423 2.329 4.841 1.00 96.19 155 LYS A O 1
ATOM 1254 N N . PRO A 1 156 ? -23.414 3.413 4.858 1.00 93.44 156 PRO A N 1
ATOM 1255 C CA . PRO A 1 156 ? -24.167 2.328 5.493 1.00 93.44 156 PRO A CA 1
ATOM 1256 C C . PRO A 1 156 ? -23.996 0.967 4.805 1.00 93.44 156 PRO A C 1
ATOM 1258 O O . PRO A 1 156 ? -23.799 -0.044 5.472 1.00 93.44 156 PRO A O 1
ATOM 1261 N N . GLU A 1 157 ? -23.965 0.932 3.471 1.00 92.94 157 GLU A N 1
ATOM 1262 C CA . GLU A 1 157 ? -23.784 -0.300 2.690 1.00 92.94 157 GLU A CA 1
ATOM 1263 C C . GLU A 1 157 ? -22.404 -0.969 2.867 1.00 92.94 157 GLU A C 1
ATOM 1265 O O . GLU A 1 157 ? -22.199 -2.105 2.444 1.00 92.94 157 GLU A O 1
ATOM 1270 N N . ARG A 1 158 ? -21.445 -0.280 3.499 1.00 93.56 158 ARG A N 1
ATOM 1271 C CA . ARG A 1 158 ? -20.080 -0.766 3.760 1.00 93.56 158 ARG A CA 1
ATOM 1272 C C . ARG A 1 158 ? -19.844 -1.095 5.229 1.00 93.56 158 ARG A C 1
ATOM 1274 O O . ARG A 1 158 ? -18.713 -1.411 5.592 1.00 93.56 158 ARG A O 1
ATOM 1281 N N . GLU A 1 159 ? -20.867 -1.032 6.082 1.00 88.62 159 GLU A N 1
ATOM 1282 C CA . GLU A 1 159 ? -20.730 -1.295 7.520 1.00 88.62 159 GLU A CA 1
ATOM 1283 C C . GLU A 1 159 ? -20.103 -2.670 7.800 1.00 88.62 159 GLU A C 1
ATOM 1285 O O . GLU A 1 159 ? -19.194 -2.784 8.628 1.00 88.62 159 GLU A O 1
ATOM 1290 N N . HIS A 1 160 ? -20.533 -3.692 7.057 1.00 86.31 160 HIS A N 1
ATOM 1291 C CA . HIS A 1 160 ? -20.080 -5.072 7.235 1.00 86.31 160 HIS A CA 1
ATOM 1292 C C . HIS A 1 160 ? -18.944 -5.493 6.300 1.00 86.31 160 HIS A C 1
ATOM 1294 O O . HIS A 1 160 ? -18.344 -6.538 6.533 1.00 86.31 160 HIS A O 1
ATOM 1300 N N . LYS A 1 161 ? -18.578 -4.669 5.313 1.00 91.25 161 LYS A N 1
ATOM 1301 C CA . LYS A 1 161 ? -17.505 -5.009 4.376 1.00 91.25 161 LYS A CA 1
ATOM 1302 C C . LYS A 1 161 ? -16.130 -4.969 5.038 1.00 91.25 161 LYS A C 1
ATOM 1304 O O . LYS A 1 161 ? -15.876 -4.229 5.999 1.00 91.25 161 LYS A O 1
ATOM 1309 N N . PHE A 1 162 ? -15.210 -5.744 4.482 1.00 93.50 162 PHE A N 1
ATOM 1310 C CA . PHE A 1 162 ? -13.787 -5.616 4.747 1.00 93.50 162 PHE A CA 1
ATOM 1311 C C . PHE A 1 162 ? -13.251 -4.370 4.028 1.00 93.50 162 PHE A C 1
ATOM 1313 O O . PHE A 1 162 ? -13.351 -4.251 2.809 1.00 93.50 162 PHE A O 1
ATOM 1320 N N . LYS A 1 163 ? -12.715 -3.404 4.775 1.00 95.38 163 LYS A N 1
ATOM 1321 C CA . LYS A 1 163 ? -12.316 -2.091 4.257 1.00 95.38 163 LYS A CA 1
ATOM 1322 C C . LYS A 1 163 ? -10.801 -2.003 4.125 1.00 95.38 163 LYS A C 1
ATOM 1324 O O . LYS A 1 163 ? -10.085 -2.008 5.129 1.00 95.38 163 LYS A O 1
ATOM 1329 N N . VAL A 1 164 ? -10.323 -1.856 2.895 1.00 97.38 164 VAL A N 1
ATOM 1330 C CA . VAL A 1 164 ? -8.905 -1.696 2.567 1.00 97.38 164 VAL A CA 1
ATOM 1331 C C . VAL A 1 164 ? -8.653 -0.299 2.019 1.00 97.38 164 VAL A C 1
ATOM 1333 O O . VAL A 1 164 ? -9.381 0.182 1.150 1.00 97.38 164 VAL A O 1
ATOM 1336 N N . VAL A 1 165 ? -7.601 0.353 2.501 1.00 98.38 165 VAL A N 1
ATOM 1337 C CA . VAL A 1 165 ? -7.129 1.626 1.951 1.00 98.38 165 VAL A CA 1
ATOM 1338 C C . VAL A 1 165 ? -5.696 1.461 1.479 1.00 98.38 165 VAL A C 1
ATOM 1340 O O . VAL A 1 165 ? -4.845 0.972 2.214 1.00 98.38 165 VAL A O 1
ATOM 1343 N N . CYS A 1 166 ? -5.420 1.866 0.248 1.00 98.00 166 CYS A N 1
ATOM 1344 C CA . CYS A 1 166 ? -4.108 1.700 -0.356 1.00 98.00 166 CYS A CA 1
ATOM 1345 C C . CYS A 1 166 ? -3.539 3.055 -0.763 1.00 98.00 166 CYS A C 1
ATOM 1347 O O . CYS A 1 166 ? -4.256 3.890 -1.309 1.00 98.00 166 CYS A O 1
ATOM 1349 N N . PHE A 1 167 ? -2.251 3.264 -0.538 1.00 97.38 167 PHE A N 1
ATOM 1350 C CA . PHE A 1 167 ? -1.506 4.429 -1.016 1.00 97.38 167 PHE A CA 1
ATOM 1351 C C . PHE A 1 167 ? -0.016 4.098 -1.014 1.00 97.38 167 PHE A C 1
ATOM 1353 O O . PHE A 1 167 ? 0.418 3.250 -0.247 1.00 97.38 167 PHE A O 1
ATOM 1360 N N . HIS A 1 168 ? 0.777 4.753 -1.857 1.00 98.31 168 HIS A N 1
ATOM 1361 C CA . HIS A 1 168 ? 2.190 4.407 -2.008 1.00 98.31 168 HIS A CA 1
ATOM 1362 C C . HIS A 1 168 ? 3.038 4.681 -0.749 1.00 98.31 168 HIS A C 1
ATOM 1364 O O . HIS A 1 168 ? 3.777 3.808 -0.300 1.00 98.31 168 HIS A O 1
ATOM 1370 N N . HIS A 1 169 ? 2.908 5.864 -0.140 1.00 97.81 169 HIS A N 1
ATOM 1371 C CA . HIS A 1 169 ? 3.762 6.299 0.974 1.00 97.81 169 HIS A CA 1
ATOM 1372 C C . HIS A 1 169 ? 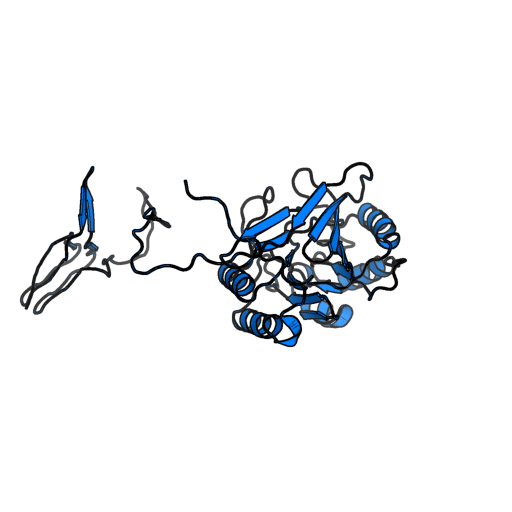3.336 5.711 2.331 1.00 97.81 169 HIS A C 1
ATOM 1374 O O . HIS A 1 169 ? 2.153 5.634 2.649 1.00 97.81 169 HIS A O 1
ATOM 1380 N N . GLN A 1 170 ? 4.284 5.361 3.198 1.00 93.50 170 GLN A N 1
ATOM 1381 C CA . GLN A 1 170 ? 3.979 4.837 4.532 1.00 93.50 170 GLN A CA 1
ATOM 1382 C C . GLN A 1 170 ? 3.372 5.897 5.479 1.00 93.50 170 GLN A C 1
ATOM 1384 O O . GLN A 1 170 ? 3.773 7.063 5.478 1.00 93.50 170 GLN A O 1
ATOM 1389 N N . LEU A 1 171 ? 2.440 5.470 6.346 1.00 87.75 171 LEU A N 1
ATOM 1390 C CA . LEU A 1 171 ? 1.921 6.286 7.464 1.00 87.75 171 LEU A CA 1
ATOM 1391 C C . LEU A 1 171 ? 2.853 6.293 8.674 1.00 87.75 171 LEU A C 1
ATOM 1393 O O . LEU A 1 171 ? 2.886 7.252 9.436 1.00 87.75 171 LEU A O 1
ATOM 1397 N N . ILE A 1 172 ? 3.555 5.186 8.892 1.00 88.06 172 ILE A N 1
ATOM 1398 C CA . ILE A 1 172 ? 4.376 4.954 10.076 1.00 88.06 172 ILE A CA 1
ATOM 1399 C C . ILE A 1 172 ? 5.764 4.479 9.646 1.00 88.06 172 ILE A C 1
ATOM 1401 O O . ILE A 1 172 ? 5.867 3.804 8.618 1.00 88.06 172 ILE A O 1
ATOM 1405 N N . PRO A 1 173 ? 6.828 4.814 10.399 1.00 86.12 173 PRO A N 1
ATOM 1406 C CA . PRO A 1 173 ? 8.188 4.427 10.040 1.00 86.12 173 PRO A CA 1
ATOM 1407 C C . PRO A 1 173 ? 8.329 2.914 9.835 1.00 86.12 173 PRO A C 1
ATOM 1409 O O . PRO A 1 173 ? 7.852 2.129 10.652 1.00 86.12 173 PRO A O 1
ATOM 1412 N N . ILE A 1 174 ? 9.025 2.506 8.771 1.00 89.44 174 ILE A N 1
ATOM 1413 C CA . ILE A 1 174 ? 9.280 1.092 8.448 1.00 89.44 174 ILE A CA 1
ATOM 1414 C C . ILE A 1 174 ? 10.672 0.688 8.958 1.00 89.44 174 ILE A C 1
ATOM 1416 O O . ILE A 1 174 ? 11.655 1.390 8.670 1.00 89.44 174 ILE A O 1
ATOM 1420 N N . PRO A 1 175 ? 10.803 -0.435 9.693 1.00 85.88 175 PRO A N 1
ATOM 1421 C CA . PRO A 1 175 ? 12.072 -0.845 10.280 1.00 85.88 175 PRO A CA 1
ATOM 1422 C C . PRO A 1 175 ? 13.094 -1.173 9.188 1.00 85.88 175 PRO A C 1
ATOM 1424 O O . PRO A 1 175 ? 12.738 -1.535 8.073 1.00 85.88 175 PRO A O 1
ATOM 1427 N N . ASN A 1 176 ? 14.384 -1.072 9.515 1.00 87.19 176 ASN A N 1
ATOM 1428 C CA . ASN A 1 176 ? 15.498 -1.371 8.600 1.00 87.19 176 ASN A CA 1
ATOM 1429 C C . ASN A 1 176 ? 15.561 -0.506 7.327 1.00 87.19 176 ASN A C 1
ATOM 1431 O O . ASN A 1 176 ? 16.271 -0.853 6.384 1.00 87.19 176 ASN A O 1
ATOM 1435 N N . THR A 1 177 ? 14.878 0.644 7.297 1.00 85.94 177 THR A N 1
ATOM 1436 C CA . THR A 1 177 ? 14.881 1.538 6.122 1.00 85.94 177 THR A CA 1
ATOM 1437 C C . THR A 1 177 ? 15.656 2.842 6.336 1.00 85.94 177 THR A C 1
ATOM 1439 O O . THR A 1 177 ? 15.654 3.723 5.479 1.00 85.94 177 THR A O 1
ATOM 1442 N N . GLY A 1 178 ? 16.397 2.949 7.443 1.00 84.94 178 GLY A N 1
ATOM 1443 C CA . GLY A 1 178 ? 17.167 4.141 7.805 1.00 84.94 178 GLY A CA 1
ATOM 1444 C C . GLY A 1 178 ? 16.304 5.226 8.456 1.00 84.94 178 GLY A C 1
ATOM 1445 O O . GLY A 1 178 ? 15.220 4.948 8.960 1.00 84.94 178 GLY A O 1
ATOM 1446 N N . LYS A 1 179 ? 16.805 6.468 8.475 1.00 79.19 179 LYS A N 1
ATOM 1447 C CA . LYS A 1 179 ? 16.084 7.615 9.049 1.00 79.19 179 LYS A CA 1
ATOM 1448 C C . LYS A 1 179 ? 14.821 7.917 8.236 1.00 79.19 179 LYS A C 1
ATOM 1450 O O . LYS A 1 179 ? 14.901 8.082 7.017 1.00 79.19 179 LYS A O 1
ATOM 1455 N N . GLU A 1 180 ? 13.692 8.044 8.928 1.00 81.25 180 GLU A N 1
ATOM 1456 C CA . GLU A 1 180 ? 12.427 8.455 8.322 1.00 81.25 180 GLU A CA 1
ATOM 1457 C C . GLU A 1 180 ? 12.499 9.916 7.846 1.00 81.25 180 GLU A C 1
ATOM 1459 O O . GLU A 1 180 ? 13.006 10.791 8.552 1.00 81.25 180 GLU A O 1
ATOM 1464 N N . ARG A 1 181 ? 12.038 10.154 6.617 1.00 79.00 181 ARG A N 1
ATOM 1465 C CA . ARG A 1 181 ? 12.082 11.453 5.925 1.00 79.00 181 ARG A CA 1
ATOM 1466 C C . ARG A 1 181 ? 11.044 11.600 4.807 1.00 79.00 181 ARG A C 1
ATOM 1468 O O . ARG A 1 181 ? 11.064 12.610 4.115 1.00 79.00 181 ARG A O 1
ATOM 1475 N N . SER A 1 182 ? 10.244 10.568 4.549 1.00 83.00 182 SER A N 1
ATOM 1476 C CA . SER A 1 182 ? 9.399 10.464 3.359 1.00 83.00 182 SER A CA 1
ATOM 1477 C C . SER A 1 182 ? 8.024 9.845 3.623 1.00 83.00 182 SER A C 1
ATOM 1479 O O . SER A 1 182 ? 7.300 9.557 2.672 1.00 83.00 182 SER A O 1
ATOM 1481 N N . ALA A 1 183 ? 7.666 9.630 4.890 1.00 85.12 183 ALA A N 1
ATOM 1482 C CA . ALA A 1 183 ? 6.298 9.332 5.295 1.00 85.12 183 ALA A CA 1
ATOM 1483 C C . ALA A 1 183 ? 5.332 10.451 4.866 1.00 85.12 183 ALA A C 1
ATOM 1485 O O . ALA A 1 183 ? 5.746 11.555 4.508 1.00 85.12 183 ALA A O 1
ATOM 1486 N N . ILE A 1 184 ? 4.036 10.151 4.902 1.00 89.69 184 ILE A N 1
ATOM 1487 C CA . ILE A 1 184 ? 2.984 11.130 4.608 1.00 89.69 184 ILE A CA 1
ATOM 1488 C C . ILE A 1 184 ? 3.020 12.256 5.653 1.00 89.69 184 ILE A C 1
ATOM 1490 O O . ILE A 1 184 ? 3.010 11.972 6.853 1.00 89.69 184 ILE A O 1
ATOM 1494 N N . ASP A 1 185 ? 3.016 13.517 5.210 1.00 84.88 185 ASP A N 1
ATOM 1495 C CA . ASP A 1 185 ? 3.025 14.690 6.103 1.00 84.88 185 ASP A CA 1
ATOM 1496 C C . ASP A 1 185 ? 1.862 14.652 7.106 1.00 84.88 185 ASP A C 1
ATOM 1498 O O . ASP A 1 185 ? 2.072 14.705 8.315 1.00 84.88 185 ASP A O 1
ATOM 1502 N N . ASP A 1 186 ? 0.643 14.451 6.602 1.00 84.12 186 ASP A N 1
ATOM 1503 C CA . ASP A 1 186 ? -0.594 14.380 7.392 1.00 84.12 186 ASP A CA 1
ATOM 1504 C C . ASP A 1 186 ? -0.881 12.947 7.903 1.00 84.12 186 ASP A C 1
ATOM 1506 O O . ASP A 1 186 ? -2.030 12.537 8.090 1.00 84.12 186 ASP A O 1
ATOM 1510 N N . SER A 1 187 ? 0.166 12.133 8.099 1.00 86.00 187 SER A N 1
ATOM 1511 C CA . SER A 1 187 ? 0.047 10.711 8.472 1.00 86.00 187 SER A CA 1
ATOM 1512 C C . SER A 1 187 ? -0.717 10.481 9.776 1.00 86.00 187 SER A C 1
ATOM 1514 O O . SER A 1 187 ? -1.464 9.508 9.875 1.00 86.00 187 SER A O 1
ATOM 1516 N N . GLY A 1 188 ? -0.571 11.374 10.759 1.00 85.12 188 GLY A N 1
ATOM 1517 C CA . GLY A 1 188 ? -1.297 11.302 12.029 1.00 85.12 188 GLY A CA 1
ATOM 1518 C C . GLY A 1 188 ? -2.809 11.470 11.860 1.00 85.12 188 GLY A C 1
ATOM 1519 O O . GLY A 1 188 ? -3.580 10.680 12.409 1.00 85.12 188 GLY A O 1
ATOM 1520 N N . ASP A 1 189 ? -3.233 12.442 11.050 1.00 87.19 189 ASP A N 1
ATOM 1521 C CA . ASP A 1 189 ? -4.649 12.702 10.769 1.00 87.19 189 ASP A CA 1
ATOM 1522 C C . ASP A 1 189 ? -5.270 11.574 9.947 1.00 87.19 189 ASP A C 1
ATOM 1524 O O . ASP A 1 189 ? -6.370 11.106 10.254 1.00 87.19 189 ASP A O 1
ATOM 1528 N N . MET A 1 190 ? -4.542 11.081 8.942 1.00 93.19 190 MET A N 1
ATOM 1529 C CA . MET A 1 190 ? -4.980 9.940 8.145 1.00 93.19 190 MET A CA 1
ATOM 1530 C C . MET A 1 190 ? -5.103 8.676 9.005 1.00 93.19 190 MET A C 1
ATOM 1532 O O . MET A 1 190 ? -6.116 7.981 8.930 1.00 93.19 190 MET A O 1
ATOM 1536 N N . LEU A 1 191 ? -4.112 8.387 9.859 1.00 92.00 191 LEU A N 1
ATOM 1537 C CA . LEU A 1 191 ? -4.150 7.241 10.769 1.00 92.00 191 LEU A CA 1
ATOM 1538 C C . LEU A 1 191 ? -5.338 7.334 11.731 1.00 92.00 191 LEU A C 1
ATOM 1540 O O . LEU A 1 191 ? -6.076 6.362 11.884 1.00 92.00 191 LEU A O 1
ATOM 1544 N N . LYS A 1 192 ? -5.557 8.505 12.339 1.00 90.25 192 LYS A N 1
ATOM 1545 C CA . LYS A 1 192 ? -6.707 8.747 13.215 1.00 90.25 192 LYS A CA 1
ATOM 1546 C C . LYS A 1 192 ? -8.028 8.499 12.483 1.00 90.25 192 LYS A C 1
ATOM 1548 O O . LYS A 1 192 ? -8.865 7.757 12.990 1.00 90.25 192 LYS A O 1
ATOM 1553 N N . MET A 1 193 ? -8.196 9.061 11.284 1.00 94.88 193 MET A N 1
ATOM 1554 C CA . MET A 1 193 ? -9.406 8.874 10.479 1.00 94.88 193 MET A CA 1
ATOM 1555 C C . MET A 1 193 ? -9.642 7.400 10.137 1.00 94.88 193 MET A C 1
ATOM 1557 O O . MET A 1 193 ? -10.761 6.920 10.283 1.00 94.88 193 MET A O 1
ATOM 1561 N N . LEU A 1 194 ? -8.602 6.661 9.737 1.00 95.81 194 LEU A N 1
ATOM 1562 C CA . LEU A 1 194 ? -8.715 5.236 9.406 1.00 95.81 194 LEU A CA 1
ATOM 1563 C C . LEU A 1 194 ? -9.194 4.392 10.595 1.00 95.81 194 LEU A C 1
ATOM 1565 O O . LEU A 1 194 ? -10.004 3.481 10.407 1.00 95.81 194 LEU A O 1
ATOM 1569 N N . LEU A 1 195 ? -8.713 4.700 11.805 1.00 90.81 195 LEU A N 1
ATOM 1570 C CA . LEU A 1 195 ? -9.161 4.042 13.034 1.00 90.81 195 LEU A CA 1
ATOM 1571 C C . LEU A 1 195 ? -10.632 4.366 13.332 1.00 90.81 195 LEU A C 1
ATOM 1573 O O . LEU A 1 195 ? -11.418 3.452 13.572 1.00 90.81 195 LEU A O 1
ATOM 1577 N N . GLU A 1 196 ? -11.022 5.641 13.254 1.00 91.25 196 GLU A N 1
ATOM 1578 C CA . GLU A 1 196 ? -12.403 6.093 13.493 1.00 91.25 196 GLU A CA 1
ATOM 1579 C C . GLU A 1 196 ? -13.396 5.525 12.464 1.00 91.25 196 GLU A C 1
ATOM 1581 O O . GLU A 1 196 ? -14.472 5.061 12.830 1.00 91.25 196 GLU A O 1
ATOM 1586 N N . ALA A 1 197 ? -13.010 5.471 11.186 1.00 93.00 197 ALA A N 1
ATOM 1587 C CA . ALA A 1 197 ? -13.816 4.903 10.102 1.00 93.00 197 ALA A CA 1
ATOM 1588 C C . ALA A 1 197 ? -13.824 3.357 10.090 1.00 93.00 197 ALA A C 1
ATOM 1590 O O . ALA A 1 197 ? -14.424 2.724 9.206 1.00 93.00 197 ALA A O 1
ATOM 1591 N N . ARG A 1 198 ? -13.155 2.733 11.073 1.00 92.25 198 ARG A N 1
ATOM 1592 C CA . ARG A 1 198 ? -13.028 1.282 11.253 1.00 92.25 198 ARG A CA 1
ATOM 1593 C C . ARG A 1 198 ? -12.495 0.584 10.000 1.00 92.25 198 ARG A C 1
ATOM 1595 O O . ARG A 1 198 ? -13.027 -0.464 9.619 1.00 92.25 198 ARG A O 1
ATOM 1602 N N . ALA A 1 199 ? -11.460 1.137 9.366 1.00 94.81 199 ALA A N 1
ATOM 1603 C CA . ALA A 1 199 ? -10.718 0.441 8.313 1.00 94.81 199 ALA A CA 1
ATOM 1604 C C . ALA A 1 199 ? -10.134 -0.885 8.845 1.00 94.81 199 ALA A C 1
ATOM 1606 O O . ALA A 1 199 ? -9.918 -1.040 10.047 1.00 94.81 199 ALA A O 1
ATOM 1607 N N . ASP A 1 200 ? -9.960 -1.889 7.986 1.00 95.38 200 ASP A N 1
ATOM 1608 C CA . ASP A 1 200 ? -9.404 -3.197 8.365 1.00 95.38 200 ASP A CA 1
ATOM 1609 C C . ASP A 1 200 ? -7.915 -3.299 8.003 1.00 95.38 200 ASP A C 1
ATOM 1611 O O . ASP A 1 200 ? -7.112 -3.815 8.784 1.00 95.38 200 ASP A O 1
ATOM 1615 N N . LEU A 1 201 ? -7.541 -2.790 6.826 1.00 97.44 201 LEU A N 1
ATOM 1616 C CA . LEU A 1 201 ? -6.211 -2.977 6.254 1.00 97.44 201 LEU A CA 1
ATOM 1617 C C . LEU A 1 201 ? -5.735 -1.735 5.493 1.00 97.44 201 LEU A C 1
ATOM 1619 O O . LEU A 1 201 ? -6.471 -1.160 4.695 1.00 97.44 201 LEU A O 1
ATOM 1623 N N . VAL A 1 202 ? -4.475 -1.367 5.700 1.00 98.38 202 VAL A N 1
ATOM 1624 C CA . VAL A 1 202 ? -3.737 -0.399 4.888 1.00 98.38 202 VAL A CA 1
ATOM 1625 C C . VAL A 1 202 ? -2.651 -1.119 4.106 1.00 98.38 202 VAL A C 1
ATOM 1627 O O . VAL A 1 202 ? -1.900 -1.899 4.691 1.00 98.38 202 VAL A O 1
ATOM 1630 N N . LEU A 1 203 ? -2.540 -0.820 2.813 1.00 98.62 203 LEU A N 1
ATOM 1631 C CA . LEU A 1 203 ? -1.490 -1.334 1.931 1.00 98.62 203 LEU A CA 1
ATOM 1632 C C . LEU A 1 203 ? -0.625 -0.185 1.401 1.00 98.62 203 LEU A C 1
ATOM 1634 O O . LEU A 1 203 ? -1.166 0.763 0.830 1.00 98.62 203 LEU A O 1
ATOM 1638 N N . ASN A 1 204 ? 0.697 -0.273 1.566 1.00 97.75 204 ASN A N 1
ATOM 1639 C CA . ASN A 1 204 ? 1.653 0.707 1.035 1.00 97.75 204 ASN A CA 1
ATOM 1640 C C . ASN A 1 204 ? 2.973 0.094 0.529 1.00 97.75 204 ASN A C 1
ATOM 1642 O O . ASN A 1 204 ? 3.205 -1.105 0.687 1.00 97.75 204 ASN A O 1
ATOM 1646 N N . GLY A 1 205 ? 3.786 0.914 -0.145 1.00 96.81 205 GLY A N 1
ATOM 1647 C CA . GLY A 1 205 ? 5.048 0.568 -0.815 1.00 96.81 205 GLY A CA 1
ATOM 1648 C C . GLY A 1 205 ? 6.211 1.455 -0.349 1.00 96.81 205 GLY A C 1
ATOM 1649 O O . GLY A 1 205 ? 6.439 1.572 0.856 1.00 96.81 205 GLY A O 1
ATOM 1650 N N . HIS A 1 206 ? 6.956 2.070 -1.279 1.00 97.38 206 HIS A N 1
ATOM 1651 C CA . HIS A 1 206 ? 7.963 3.146 -1.101 1.00 97.38 206 HIS A CA 1
ATOM 1652 C C . HIS A 1 206 ? 9.269 2.754 -0.402 1.00 97.38 206 HIS A C 1
ATOM 1654 O O . HIS A 1 206 ? 10.382 3.167 -0.739 1.00 97.38 206 HIS A O 1
ATOM 1660 N N . ARG A 1 207 ? 9.169 1.961 0.662 1.00 94.88 207 ARG A N 1
ATOM 1661 C CA . ARG A 1 207 ? 10.293 1.683 1.565 1.00 94.88 207 ARG A CA 1
ATOM 1662 C C . ARG A 1 207 ? 11.080 0.437 1.211 1.00 94.88 207 ARG A C 1
ATOM 1664 O O . ARG A 1 207 ? 12.146 0.234 1.796 1.00 94.88 207 ARG A O 1
ATOM 1671 N N . HIS A 1 208 ? 10.619 -0.322 0.216 1.00 96.62 208 HIS A N 1
ATOM 1672 C CA . HIS A 1 208 ? 11.287 -1.508 -0.325 1.00 96.62 208 HIS A CA 1
ATOM 1673 C C . HIS A 1 208 ? 11.609 -2.549 0.759 1.00 96.62 208 HIS A C 1
ATOM 1675 O O . HIS A 1 208 ? 12.643 -3.217 0.702 1.00 96.62 208 HIS A O 1
ATOM 1681 N N . PHE A 1 209 ? 10.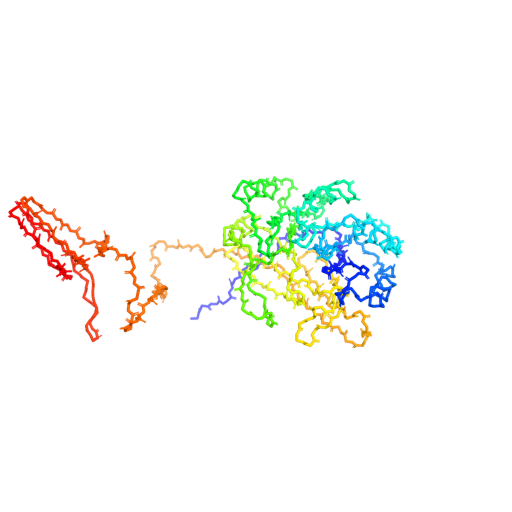763 -2.646 1.784 1.00 95.94 209 PHE A N 1
ATOM 1682 C CA . PHE A 1 209 ? 10.941 -3.600 2.869 1.00 95.94 209 PHE A CA 1
ATOM 1683 C C . PHE A 1 209 ? 9.587 -4.019 3.424 1.00 95.94 209 PHE A C 1
ATOM 1685 O O . PHE A 1 209 ? 8.777 -3.170 3.805 1.00 95.94 209 PHE A O 1
ATOM 1692 N N . SER A 1 210 ? 9.349 -5.325 3.484 1.00 96.44 210 SER A N 1
ATOM 1693 C CA . SER A 1 210 ? 8.086 -5.857 3.951 1.00 96.44 210 SER A CA 1
ATOM 1694 C C . SER A 1 210 ? 7.940 -5.702 5.461 1.00 96.44 210 SER A C 1
ATOM 1696 O O . SER A 1 210 ? 8.805 -6.091 6.256 1.00 96.44 210 SER A O 1
ATOM 1698 N N . ASN A 1 211 ? 6.813 -5.146 5.893 1.00 96.00 211 ASN A N 1
ATOM 1699 C CA . ASN A 1 211 ? 6.509 -5.068 7.312 1.00 96.00 211 ASN A CA 1
ATOM 1700 C C . ASN A 1 211 ? 5.006 -5.043 7.575 1.00 96.00 211 ASN A C 1
ATOM 1702 O O . ASN A 1 211 ? 4.255 -4.393 6.857 1.00 96.00 211 ASN A O 1
ATOM 1706 N N . LEU A 1 212 ? 4.587 -5.716 8.646 1.00 96.44 212 LEU A N 1
ATOM 1707 C CA . LEU A 1 212 ? 3.208 -5.719 9.117 1.00 96.44 212 LEU A CA 1
ATOM 1708 C C . LEU A 1 212 ? 3.149 -5.135 10.525 1.00 96.44 212 LEU A C 1
ATOM 1710 O O . LEU A 1 212 ? 3.739 -5.688 11.456 1.00 96.44 212 LEU A O 1
ATOM 1714 N N . TYR A 1 213 ? 2.387 -4.060 10.677 1.00 92.94 213 TYR A N 1
ATOM 1715 C CA . TYR A 1 213 ? 2.024 -3.495 11.966 1.00 92.94 213 TYR A CA 1
ATOM 1716 C C . TYR A 1 213 ? 0.574 -3.814 12.317 1.00 92.94 213 TYR A C 1
ATOM 1718 O O . TYR A 1 213 ? -0.295 -3.890 11.447 1.00 92.94 213 TYR A O 1
ATOM 1726 N N . THR A 1 214 ? 0.322 -3.953 13.615 1.00 91.88 214 THR A N 1
ATOM 1727 C CA . THR A 1 214 ? -1.020 -3.936 14.195 1.00 91.88 214 THR A CA 1
ATOM 1728 C C . THR A 1 214 ? -1.134 -2.666 15.022 1.00 91.88 214 THR A C 1
ATOM 1730 O O . THR A 1 214 ? -0.361 -2.472 15.959 1.00 91.88 214 THR A O 1
ATOM 1733 N N . VAL A 1 215 ? -2.068 -1.795 14.650 1.00 84.81 215 VAL A N 1
ATOM 1734 C CA . VAL A 1 215 ? -2.415 -0.593 15.405 1.00 84.81 215 VAL A CA 1
ATOM 1735 C C . VAL A 1 215 ? -3.761 -0.849 16.069 1.00 84.81 215 VAL A C 1
ATOM 1737 O O . VAL A 1 215 ? -4.799 -0.840 15.411 1.00 84.81 215 VAL A O 1
ATOM 1740 N N . SER A 1 216 ? -3.739 -1.119 17.369 1.00 78.50 216 SER A N 1
ATOM 1741 C CA . SER A 1 216 ? -4.957 -1.364 18.142 1.00 78.50 216 SER A CA 1
ATOM 1742 C C . SER A 1 216 ? -5.596 -0.046 18.571 1.00 78.50 216 SER A C 1
ATOM 1744 O O . SER A 1 216 ? -4.922 0.833 19.111 1.00 78.50 216 SER A O 1
ATOM 1746 N N . SER A 1 217 ? -6.904 0.086 18.351 1.00 73.88 217 SER A N 1
ATOM 1747 C CA . SER A 1 217 ? -7.728 1.163 18.915 1.00 73.88 217 SER A CA 1
ATOM 1748 C C . SER A 1 217 ? -8.658 0.635 20.009 1.00 73.88 217 SER A C 1
ATOM 1750 O O . SER A 1 217 ? -8.671 -0.555 20.315 1.00 73.88 217 SER A O 1
ATOM 1752 N N . SER A 1 218 ? -9.469 1.520 20.592 1.00 70.88 218 SER A N 1
ATOM 1753 C CA . SER A 1 218 ? -10.491 1.150 21.577 1.00 70.88 218 SER A CA 1
ATOM 1754 C C . SER A 1 218 ? -11.619 0.285 21.017 1.00 70.88 218 SER A C 1
ATOM 1756 O O . SER A 1 218 ? -12.335 -0.324 21.804 1.00 70.88 218 SER A O 1
ATOM 1758 N N . GLU A 1 219 ? -11.808 0.256 19.694 1.00 73.62 219 GLU A N 1
ATOM 1759 C CA . GLU A 1 219 ? -12.918 -0.461 19.051 1.00 73.62 219 GLU A CA 1
ATOM 1760 C C . GLU A 1 219 ? -12.438 -1.621 18.176 1.00 73.62 219 GLU A C 1
ATOM 1762 O O . GLU A 1 219 ? -13.109 -2.651 18.095 1.00 73.62 219 GLU A O 1
ATOM 1767 N N . LYS A 1 220 ? -11.292 -1.463 17.501 1.00 81.88 220 LYS A N 1
ATOM 1768 C CA . LYS A 1 220 ? -10.848 -2.399 16.464 1.00 81.88 220 LYS A CA 1
ATOM 1769 C C . LYS A 1 220 ? -9.348 -2.317 16.169 1.00 81.88 220 LYS A C 1
ATOM 1771 O O . LYS A 1 220 ? -8.759 -1.236 16.251 1.00 81.88 220 LYS A O 1
ATOM 1776 N N . ASP A 1 221 ? -8.746 -3.435 15.774 1.00 87.31 221 ASP A N 1
ATOM 1777 C CA . ASP A 1 221 ? -7.400 -3.452 15.188 1.00 87.31 221 ASP A CA 1
ATOM 1778 C C . ASP A 1 221 ? -7.395 -2.947 13.732 1.00 87.31 221 ASP A C 1
ATOM 1780 O O . ASP A 1 221 ? -8.241 -3.330 12.922 1.00 87.31 221 ASP A O 1
ATOM 1784 N N . LEU A 1 222 ? -6.389 -2.138 13.392 1.00 92.56 222 LEU A N 1
ATOM 1785 C CA . LEU A 1 222 ? -6.018 -1.780 12.023 1.00 92.56 222 LEU A CA 1
ATOM 1786 C C . LEU A 1 222 ? -4.689 -2.448 11.666 1.00 92.56 222 LEU A C 1
ATOM 1788 O O . LEU A 1 222 ? -3.684 -2.264 12.359 1.00 92.56 222 LEU A O 1
ATOM 1792 N N . PHE A 1 223 ? -4.659 -3.187 10.560 1.00 96.56 223 PHE A N 1
ATOM 1793 C CA . PHE A 1 223 ? -3.417 -3.737 10.026 1.00 96.56 223 PHE A CA 1
ATOM 1794 C C . PHE A 1 223 ? -2.808 -2.788 8.999 1.00 96.56 223 PHE A C 1
ATOM 1796 O O . PHE A 1 223 ? -3.506 -2.298 8.119 1.00 96.56 223 PHE A O 1
ATOM 1803 N N . ILE A 1 224 ? -1.503 -2.538 9.088 1.00 97.38 224 ILE A N 1
ATOM 1804 C CA . ILE A 1 224 ? -0.768 -1.722 8.113 1.00 97.38 224 ILE A CA 1
ATOM 1805 C C . ILE A 1 224 ? 0.349 -2.578 7.536 1.00 97.38 224 ILE A C 1
ATOM 1807 O O . ILE A 1 224 ? 1.271 -2.962 8.258 1.00 97.38 224 ILE A O 1
ATOM 1811 N N . PHE A 1 225 ? 0.248 -2.885 6.246 1.00 98.38 225 PHE A N 1
ATOM 1812 C CA . PHE A 1 225 ? 1.198 -3.713 5.523 1.00 98.38 225 PHE A CA 1
ATOM 1813 C C . PHE A 1 225 ? 1.969 -2.887 4.491 1.00 98.38 225 PHE A C 1
ATOM 1815 O O . PHE A 1 225 ? 1.386 -2.367 3.540 1.00 98.38 225 PHE A O 1
ATOM 1822 N N . ASN A 1 226 ? 3.285 -2.810 4.684 1.00 98.06 226 ASN A N 1
ATOM 1823 C CA . ASN A 1 226 ? 4.229 -2.287 3.704 1.00 98.06 226 ASN A CA 1
ATOM 1824 C C . ASN A 1 226 ? 4.747 -3.448 2.866 1.00 98.06 226 ASN A C 1
ATOM 1826 O O . ASN A 1 226 ? 5.257 -4.419 3.426 1.00 98.06 226 ASN A O 1
ATOM 1830 N N . ALA A 1 227 ? 4.629 -3.354 1.546 1.00 98.00 227 ALA A N 1
ATOM 1831 C CA . ALA A 1 227 ? 5.208 -4.308 0.617 1.00 98.00 227 ALA A CA 1
ATOM 1832 C C . ALA A 1 227 ? 6.721 -4.076 0.465 1.00 98.00 227 ALA A C 1
ATOM 1834 O O . ALA A 1 227 ? 7.227 -2.962 0.617 1.00 98.00 227 ALA A O 1
ATOM 1835 N N . GLY A 1 228 ? 7.459 -5.149 0.178 1.00 97.50 228 GLY A N 1
ATOM 1836 C CA . GLY A 1 228 ? 8.827 -5.034 -0.321 1.00 97.50 228 GLY A CA 1
ATOM 1837 C C . GLY A 1 228 ? 8.851 -4.586 -1.784 1.00 97.50 228 GLY A C 1
ATOM 1838 O O . GLY A 1 228 ? 7.809 -4.365 -2.400 1.00 97.50 228 GLY A O 1
ATOM 1839 N N . THR A 1 229 ? 10.049 -4.475 -2.355 1.00 98.25 229 THR A N 1
ATOM 1840 C CA . THR A 1 229 ? 10.190 -4.196 -3.790 1.00 98.25 229 THR A CA 1
ATOM 1841 C C . THR A 1 229 ? 10.074 -5.474 -4.610 1.00 98.25 229 THR A C 1
ATOM 1843 O O . THR A 1 229 ? 10.679 -6.491 -4.275 1.00 98.25 229 THR A O 1
ATOM 1846 N N . PHE A 1 230 ? 9.345 -5.420 -5.721 1.00 98.69 230 PHE A N 1
ATOM 1847 C CA . PHE A 1 230 ? 9.160 -6.568 -6.600 1.00 98.69 230 PHE A CA 1
ATOM 1848 C C . PHE A 1 230 ? 10.392 -6.893 -7.446 1.00 98.69 230 PHE A C 1
ATOM 1850 O O . PHE A 1 230 ? 10.670 -8.061 -7.707 1.00 98.69 230 PHE A O 1
ATOM 1857 N N . CYS A 1 231 ? 11.133 -5.877 -7.894 1.00 98.31 231 CYS A N 1
ATOM 1858 C CA . CYS A 1 231 ? 12.292 -6.073 -8.769 1.00 98.31 231 CYS A CA 1
ATOM 1859 C C . CYS A 1 231 ? 13.279 -4.896 -8.797 1.00 98.31 231 CYS A C 1
ATOM 1861 O O . CYS A 1 231 ? 14.154 -4.863 -9.661 1.00 98.31 231 CYS A O 1
ATOM 1863 N N . CYS A 1 232 ? 13.174 -3.914 -7.900 1.00 97.75 232 CYS A N 1
ATOM 1864 C CA . CYS A 1 232 ? 14.123 -2.806 -7.872 1.00 97.75 232 CYS A CA 1
ATOM 1865 C C . CYS A 1 232 ? 15.378 -3.171 -7.076 1.00 97.75 232 CYS A C 1
ATOM 1867 O O . CYS A 1 232 ? 15.309 -3.566 -5.913 1.00 97.75 232 CYS A O 1
ATOM 1869 N N . ASN A 1 233 ? 16.556 -2.961 -7.666 1.00 96.75 233 ASN A N 1
ATOM 1870 C CA . ASN A 1 233 ? 17.858 -3.219 -7.043 1.00 96.75 233 ASN A CA 1
ATOM 1871 C C . ASN A 1 233 ? 18.139 -2.329 -5.818 1.00 96.75 233 ASN A C 1
ATOM 1873 O O . ASN A 1 233 ? 19.096 -2.580 -5.087 1.00 96.75 233 ASN A O 1
ATOM 1877 N N . LYS A 1 234 ? 17.309 -1.311 -5.549 1.00 92.94 234 LYS A N 1
ATOM 1878 C CA . LYS A 1 234 ? 17.333 -0.537 -4.299 1.00 92.94 234 LYS A CA 1
ATOM 1879 C C . LYS A 1 234 ? 16.746 -1.358 -3.136 1.00 92.94 234 LYS A C 1
ATOM 1881 O O . LYS A 1 234 ? 15.805 -0.902 -2.491 1.00 92.94 234 LYS A O 1
ATOM 1886 N N . THR A 1 235 ? 17.272 -2.544 -2.854 1.00 93.00 235 THR A N 1
ATOM 1887 C CA . THR A 1 235 ? 16.804 -3.415 -1.761 1.00 93.00 235 THR A CA 1
ATOM 1888 C C . THR A 1 235 ? 17.161 -2.848 -0.378 1.00 93.00 235 THR A C 1
ATOM 1890 O O . THR A 1 235 ? 17.874 -1.840 -0.257 1.00 93.00 235 THR A O 1
ATOM 1893 N N . ARG A 1 236 ? 16.626 -3.444 0.695 1.00 90.00 236 ARG A N 1
ATOM 1894 C CA . ARG A 1 236 ? 16.914 -3.043 2.082 1.00 90.00 236 ARG A CA 1
ATOM 1895 C C . ARG A 1 236 ? 17.312 -4.249 2.921 1.00 90.00 236 ARG A C 1
ATOM 1897 O O . ARG A 1 236 ? 16.612 -5.257 2.980 1.00 90.00 236 ARG A O 1
ATOM 1904 N N . TYR A 1 237 ? 18.427 -4.104 3.636 1.00 91.00 237 TYR A N 1
ATOM 1905 C CA . TYR A 1 237 ? 18.970 -5.144 4.507 1.00 91.00 237 TYR A CA 1
ATOM 1906 C C . TYR A 1 237 ? 19.082 -6.503 3.780 1.00 91.00 237 TYR A C 1
ATOM 1908 O O . TYR A 1 237 ? 19.713 -6.577 2.730 1.00 91.00 237 TYR A O 1
ATOM 1916 N N . ARG A 1 238 ? 18.512 -7.577 4.340 1.00 89.94 238 ARG A N 1
ATOM 1917 C CA . ARG A 1 238 ? 18.511 -8.939 3.780 1.00 89.94 238 ARG A CA 1
ATOM 1918 C C . ARG A 1 238 ? 17.232 -9.288 3.016 1.00 89.94 238 ARG A C 1
ATOM 1920 O O . ARG A 1 238 ? 17.102 -10.425 2.573 1.00 89.94 238 ARG A O 1
ATOM 1927 N N . GLU A 1 239 ? 16.298 -8.350 2.872 1.00 93.56 239 GLU A N 1
ATOM 1928 C CA . GLU A 1 239 ? 15.119 -8.570 2.040 1.00 93.56 239 GLU A CA 1
ATOM 1929 C C . GLU A 1 239 ? 15.427 -8.132 0.609 1.00 93.56 239 GLU A C 1
ATOM 1931 O O . GLU A 1 239 ? 15.730 -6.967 0.344 1.00 93.56 239 GLU A O 1
ATOM 1936 N N . LEU A 1 240 ? 15.409 -9.106 -0.299 1.00 95.06 240 LEU A N 1
ATOM 1937 C CA . LEU A 1 240 ? 15.585 -8.880 -1.728 1.00 95.06 240 LEU A CA 1
ATOM 1938 C C . LEU A 1 240 ? 14.220 -8.597 -2.375 1.00 95.06 240 LEU A C 1
ATOM 1940 O O . LEU A 1 240 ? 13.362 -7.938 -1.800 1.00 95.06 240 LEU A O 1
ATOM 1944 N N . PHE A 1 241 ? 14.031 -9.096 -3.588 1.00 97.81 241 PHE A N 1
ATOM 1945 C CA . PHE A 1 241 ? 12.816 -8.948 -4.365 1.00 97.81 241 PHE A CA 1
ATOM 1946 C C . PHE A 1 241 ? 11.698 -9.818 -3.795 1.00 97.81 241 PHE A C 1
ATOM 1948 O O . PHE A 1 241 ? 11.889 -11.030 -3.651 1.00 97.81 241 PHE A O 1
ATOM 1955 N N . THR A 1 242 ? 10.542 -9.234 -3.497 1.00 98.06 242 THR A N 1
ATOM 1956 C CA . THR A 1 242 ? 9.399 -9.945 -2.920 1.00 98.06 242 THR A CA 1
ATOM 1957 C C . THR A 1 242 ? 8.088 -9.554 -3.598 1.00 98.06 242 THR A C 1
ATOM 1959 O O . THR A 1 242 ? 7.911 -8.442 -4.085 1.00 98.06 242 THR A O 1
ATOM 1962 N N . TYR A 1 243 ? 7.142 -10.487 -3.621 1.00 98.38 243 TYR A N 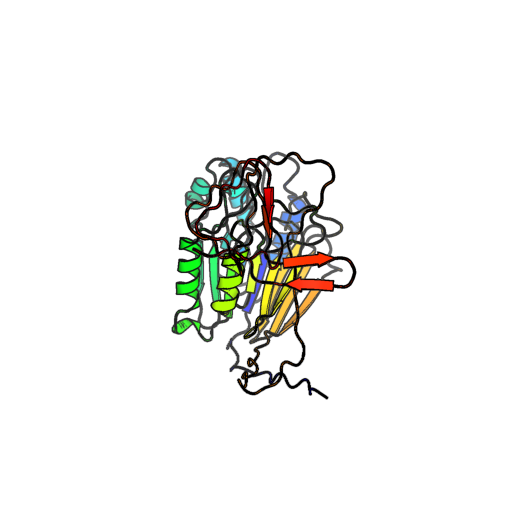1
ATOM 1963 C CA . TYR A 1 243 ? 5.723 -10.191 -3.807 1.00 98.38 243 TYR A CA 1
ATOM 1964 C C . TYR A 1 243 ? 4.956 -10.732 -2.609 1.00 98.38 243 TYR A C 1
ATOM 1966 O O . TYR A 1 243 ? 5.456 -11.583 -1.869 1.00 98.38 243 TYR A O 1
ATOM 1974 N N . SER A 1 244 ? 3.746 -10.227 -2.394 1.00 98.31 244 SER A N 1
ATOM 1975 C CA . SER A 1 244 ? 2.941 -10.615 -1.240 1.00 98.31 244 SER A CA 1
ATOM 1976 C C . SER A 1 244 ? 1.620 -11.237 -1.657 1.00 98.31 244 SER A C 1
ATOM 1978 O O . SER A 1 244 ? 1.019 -10.843 -2.654 1.00 98.31 244 SER A O 1
ATOM 1980 N N . ILE A 1 245 ? 1.160 -12.214 -0.882 1.00 97.94 245 ILE A N 1
ATOM 1981 C CA . ILE A 1 245 ? -0.194 -12.757 -0.974 1.00 97.94 245 ILE A CA 1
ATOM 1982 C C . ILE A 1 245 ? -0.872 -12.509 0.365 1.00 97.94 245 ILE A C 1
ATOM 1984 O O . ILE A 1 245 ? -0.344 -12.903 1.404 1.00 97.94 245 ILE A O 1
ATOM 1988 N N . ILE A 1 246 ? -2.039 -11.875 0.335 1.00 98.00 246 ILE A N 1
ATOM 1989 C CA . ILE A 1 246 ? -2.891 -11.703 1.510 1.00 98.00 246 ILE A CA 1
ATOM 1990 C C . ILE A 1 246 ? -4.163 -12.507 1.273 1.00 98.00 246 ILE A C 1
ATOM 1992 O O . ILE A 1 246 ? -4.985 -12.149 0.430 1.00 98.00 246 ILE A O 1
ATOM 1996 N N . ASP A 1 247 ? -4.300 -13.616 1.996 1.00 97.06 247 ASP A N 1
ATOM 1997 C CA . ASP A 1 247 ? -5.552 -14.366 2.059 1.00 97.06 247 ASP A CA 1
ATOM 1998 C C . ASP A 1 247 ? -6.419 -13.761 3.181 1.00 97.06 247 ASP A C 1
ATOM 2000 O O . ASP A 1 247 ? -5.958 -13.653 4.318 1.00 97.06 247 ASP A O 1
ATOM 2004 N N . ILE A 1 248 ? -7.654 -13.378 2.861 1.00 94.62 248 ILE A N 1
ATOM 2005 C CA . ILE A 1 248 ? -8.641 -12.798 3.781 1.00 94.62 248 ILE A CA 1
ATOM 2006 C C . ILE A 1 248 ? -9.833 -13.753 3.841 1.00 94.62 248 ILE A C 1
ATOM 2008 O O . ILE A 1 248 ? -10.446 -14.048 2.814 1.00 94.62 248 ILE A O 1
ATOM 2012 N N . ASP A 1 249 ? -10.135 -14.257 5.031 1.00 90.88 249 ASP A N 1
ATOM 2013 C CA . ASP A 1 249 ? -11.161 -15.271 5.269 1.00 90.88 249 ASP A CA 1
ATOM 2014 C C . ASP A 1 249 ? -11.951 -14.915 6.536 1.00 90.88 249 ASP A C 1
ATOM 2016 O O . ASP A 1 249 ? -11.492 -15.128 7.665 1.00 90.88 249 ASP A O 1
ATOM 2020 N N . GLY A 1 250 ? -13.093 -14.250 6.346 1.00 83.69 250 GLY A N 1
ATOM 2021 C CA . GLY A 1 250 ? -13.812 -13.572 7.422 1.00 83.69 250 GLY A CA 1
ATOM 2022 C C . GLY A 1 250 ? -12.909 -12.565 8.145 1.00 83.69 250 GLY A C 1
ATOM 2023 O O . GLY A 1 250 ? -12.409 -11.609 7.558 1.00 83.69 250 GLY A O 1
ATOM 2024 N N . ASN A 1 251 ? -12.664 -12.797 9.434 1.00 82.94 251 ASN A N 1
ATOM 2025 C CA . ASN A 1 251 ? -11.777 -11.950 10.241 1.00 82.94 251 ASN A CA 1
ATOM 2026 C C . ASN A 1 251 ? -10.311 -12.415 10.226 1.00 82.94 251 ASN A C 1
ATOM 2028 O O . ASN A 1 251 ? -9.464 -11.765 10.837 1.00 82.94 251 ASN A O 1
ATOM 2032 N N . ASN A 1 252 ? -9.992 -13.523 9.556 1.00 90.25 252 ASN A N 1
ATOM 2033 C CA . ASN A 1 252 ? -8.643 -14.071 9.511 1.00 90.25 252 ASN A CA 1
ATOM 2034 C C . ASN A 1 252 ? -7.876 -13.518 8.313 1.00 90.25 252 ASN A C 1
ATOM 2036 O O . ASN A 1 252 ? -8.335 -13.584 7.174 1.00 90.25 252 ASN A O 1
ATOM 2040 N N . LEU A 1 253 ? -6.672 -13.020 8.572 1.00 94.88 253 LEU A N 1
ATOM 2041 C CA . LEU A 1 253 ? -5.731 -12.585 7.556 1.00 94.88 253 LEU A CA 1
ATOM 2042 C C . LEU A 1 253 ? -4.473 -13.438 7.610 1.00 94.88 253 LEU A C 1
ATOM 2044 O O . LEU A 1 253 ? -3.861 -13.622 8.664 1.00 94.88 253 LEU A O 1
ATOM 2048 N N . ASN A 1 254 ? -4.045 -13.901 6.445 1.00 97.38 254 ASN A N 1
ATOM 2049 C CA . ASN A 1 254 ? -2.779 -14.586 6.271 1.00 97.38 254 ASN A CA 1
ATOM 2050 C C . ASN A 1 254 ? -1.911 -13.813 5.278 1.00 97.38 254 ASN A C 1
ATOM 2052 O O . ASN A 1 254 ? -2.201 -13.779 4.081 1.00 97.38 254 ASN A O 1
ATOM 2056 N N . PHE A 1 255 ? -0.853 -13.198 5.799 1.00 97.88 255 PHE A N 1
ATOM 2057 C CA . PHE A 1 255 ? 0.121 -12.429 5.039 1.00 97.88 255 PHE A CA 1
ATOM 2058 C C . PHE A 1 255 ? 1.312 -13.315 4.692 1.00 97.88 255 PHE A C 1
ATOM 2060 O O . PHE A 1 255 ? 2.038 -13.763 5.580 1.00 97.88 255 PHE A O 1
ATOM 2067 N N . LYS A 1 256 ? 1.556 -13.513 3.401 1.00 97.94 256 LYS A N 1
ATOM 2068 C CA . LYS A 1 256 ? 2.714 -14.240 2.878 1.00 97.94 256 LYS A CA 1
ATOM 2069 C C . LYS A 1 256 ? 3.595 -13.281 2.107 1.00 97.94 256 LYS A C 1
ATOM 2071 O O . LYS A 1 256 ? 3.146 -12.727 1.110 1.00 97.94 256 LYS A O 1
ATOM 2076 N N . VAL A 1 257 ? 4.839 -13.120 2.538 1.00 97.56 257 VAL A N 1
ATOM 2077 C CA . VAL A 1 257 ? 5.884 -12.416 1.788 1.00 97.56 257 VAL A CA 1
ATOM 2078 C C . VAL A 1 257 ? 6.768 -13.466 1.136 1.00 97.56 257 VA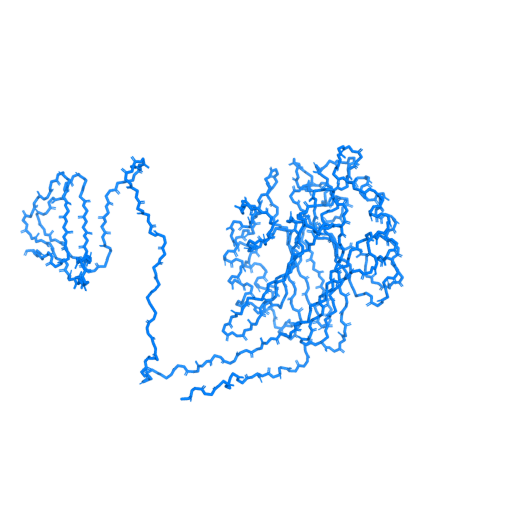L A C 1
ATOM 2080 O O . VAL A 1 257 ? 7.408 -14.265 1.828 1.00 97.56 257 VAL A O 1
ATOM 2083 N N . ILE A 1 258 ? 6.766 -13.480 -0.193 1.00 97.69 258 ILE A N 1
ATOM 2084 C CA . ILE A 1 258 ? 7.385 -14.523 -1.002 1.00 97.69 258 ILE A CA 1
ATOM 2085 C C . ILE A 1 258 ? 8.546 -13.906 -1.789 1.00 97.69 258 ILE A C 1
ATOM 2087 O O . ILE A 1 258 ? 8.322 -13.021 -2.619 1.00 97.69 258 ILE A O 1
ATOM 2091 N N . PRO A 1 259 ? 9.789 -14.357 -1.562 1.00 97.19 259 PRO A N 1
ATOM 2092 C CA . PRO A 1 259 ? 10.930 -13.986 -2.374 1.00 97.19 259 PRO A CA 1
ATOM 2093 C C . PRO A 1 259 ? 10.748 -14.416 -3.830 1.00 97.19 259 PRO A C 1
ATOM 2095 O O . PRO A 1 259 ? 10.334 -15.530 -4.165 1.00 97.19 259 PRO A O 1
ATOM 2098 N N . VAL A 1 260 ? 11.099 -13.514 -4.736 1.00 97.25 260 VAL A N 1
ATOM 2099 C CA . VAL A 1 260 ? 10.990 -13.754 -6.173 1.00 97.25 260 VAL A CA 1
ATOM 2100 C C . VAL A 1 260 ? 12.035 -14.771 -6.627 1.00 97.25 260 VAL A C 1
ATOM 2102 O O . VAL A 1 260 ? 11.698 -15.720 -7.333 1.00 97.25 260 VAL A O 1
ATOM 2105 N N . LEU A 1 261 ? 13.284 -14.624 -6.180 1.00 94.75 261 LEU A N 1
ATOM 2106 C CA . LEU A 1 261 ? 14.409 -15.449 -6.640 1.00 94.75 261 LEU A CA 1
ATOM 2107 C C . LEU A 1 261 ? 14.698 -16.674 -5.763 1.00 94.75 261 LEU A C 1
ATOM 2109 O O . LEU A 1 261 ? 15.412 -17.571 -6.199 1.00 94.75 261 LEU A O 1
ATOM 2113 N N . ASP A 1 262 ? 14.132 -16.742 -4.559 1.00 89.62 262 ASP A N 1
ATOM 2114 C CA . ASP A 1 262 ? 14.253 -17.901 -3.673 1.00 89.62 262 ASP A CA 1
ATOM 2115 C C . ASP A 1 262 ? 12.878 -18.545 -3.489 1.00 89.62 262 ASP A C 1
ATOM 2117 O O . ASP A 1 262 ? 11.901 -17.876 -3.175 1.00 89.62 262 ASP A O 1
ATOM 2121 N N . SER A 1 263 ? 12.786 -19.847 -3.739 1.00 73.06 263 SER A N 1
ATOM 2122 C CA . SER A 1 263 ? 11.528 -20.593 -3.614 1.00 73.06 263 SER A CA 1
ATOM 2123 C C . SER A 1 263 ? 11.433 -21.371 -2.300 1.00 73.06 263 SER A C 1
ATOM 2125 O O . SER A 1 263 ? 10.390 -21.955 -2.023 1.00 73.06 263 SER A O 1
ATOM 2127 N N . ASN A 1 264 ? 12.503 -21.385 -1.499 1.00 73.75 264 ASN A N 1
ATOM 2128 C CA . ASN A 1 264 ? 12.601 -22.189 -0.281 1.00 73.75 264 ASN A CA 1
ATOM 2129 C C . ASN A 1 264 ? 12.346 -21.386 0.997 1.00 73.75 264 ASN A C 1
ATOM 2131 O O . ASN A 1 264 ? 12.140 -21.979 2.055 1.00 73.75 264 ASN A O 1
ATOM 2135 N N . SER A 1 265 ? 12.354 -20.056 0.922 1.00 80.19 265 SER A N 1
ATOM 2136 C CA . SER A 1 265 ? 12.030 -19.188 2.049 1.00 80.19 265 SER A CA 1
ATOM 2137 C C . SER A 1 265 ? 10.749 -18.411 1.761 1.00 80.19 265 SER A C 1
ATOM 2139 O O . SER A 1 265 ? 10.567 -17.877 0.677 1.00 80.19 265 SER A O 1
ATOM 2141 N N . GLN A 1 266 ? 9.829 -18.367 2.722 1.00 87.50 266 GLN A N 1
ATOM 2142 C CA . GLN A 1 266 ? 8.709 -17.426 2.729 1.00 87.50 266 GLN A CA 1
ATOM 2143 C C . GLN A 1 266 ? 8.443 -16.997 4.167 1.00 87.50 266 GLN A C 1
ATOM 2145 O O . GLN A 1 266 ? 8.640 -17.776 5.103 1.00 87.50 266 GLN A O 1
ATOM 2150 N N . ARG A 1 267 ? 7.984 -15.760 4.350 1.00 92.25 267 ARG A N 1
ATOM 2151 C CA . ARG A 1 267 ? 7.530 -15.275 5.654 1.00 92.25 267 ARG A CA 1
ATOM 2152 C C . ARG A 1 267 ? 6.013 -15.300 5.669 1.00 92.25 267 ARG A C 1
ATOM 2154 O O . ARG A 1 267 ? 5.386 -14.585 4.897 1.00 92.25 267 ARG A O 1
ATOM 2161 N N . GLU A 1 268 ? 5.441 -16.100 6.556 1.00 94.62 268 GLU A N 1
ATOM 2162 C CA . GLU A 1 268 ? 3.996 -16.211 6.743 1.00 94.62 268 GLU A CA 1
ATOM 2163 C C . GLU A 1 268 ? 3.610 -15.648 8.111 1.00 94.62 268 GLU A C 1
ATOM 2165 O O . GLU A 1 268 ? 4.251 -15.942 9.123 1.00 94.62 268 GLU A O 1
ATOM 2170 N N . ILE A 1 269 ? 2.597 -14.785 8.143 1.00 93.12 269 ILE A N 1
ATOM 2171 C CA . ILE A 1 269 ? 2.122 -14.127 9.356 1.00 93.12 269 ILE A CA 1
ATOM 2172 C C . ILE A 1 269 ? 0.600 -14.221 9.397 1.00 93.12 269 ILE A C 1
ATOM 2174 O O . ILE A 1 269 ? -0.088 -13.661 8.546 1.00 93.12 269 ILE A O 1
ATOM 2178 N N . LEU A 1 270 ? 0.079 -14.884 10.428 1.00 92.88 270 LEU A N 1
ATOM 2179 C CA . LEU A 1 270 ? -1.354 -14.982 10.690 1.00 92.88 270 LEU A CA 1
ATOM 2180 C C . LEU A 1 270 ? -1.806 -13.861 11.634 1.00 92.88 270 LEU A C 1
ATOM 2182 O O . LEU A 1 270 ? -1.121 -13.532 12.613 1.00 92.88 270 LEU A O 1
ATOM 2186 N N . ARG A 1 271 ? -2.959 -13.267 11.334 1.00 88.62 271 ARG A N 1
ATOM 2187 C CA . ARG A 1 271 ? -3.638 -12.254 12.146 1.00 88.62 271 ARG A CA 1
ATOM 2188 C C . ARG A 1 271 ? -5.141 -12.496 12.146 1.00 88.62 271 ARG A C 1
ATOM 2190 O O . ARG A 1 271 ? -5.688 -13.036 11.194 1.00 88.62 271 ARG A O 1
ATOM 2197 N N . GLU A 1 272 ? -5.791 -12.049 13.207 1.00 84.44 272 GLU A N 1
ATOM 2198 C CA . GLU A 1 272 ? -7.244 -12.028 13.351 1.00 84.44 272 GLU A CA 1
ATOM 2199 C C . GLU A 1 272 ? -7.648 -10.578 13.638 1.00 84.44 272 GLU A C 1
ATOM 2201 O O . GLU A 1 272 ? -7.034 -9.939 14.496 1.00 84.44 272 GLU A O 1
ATOM 2206 N N . VAL A 1 273 ? -8.636 -10.040 12.918 1.00 78.69 273 VAL A N 1
ATOM 2207 C CA . VAL A 1 273 ? -9.218 -8.725 13.223 1.00 78.69 273 VAL A CA 1
ATOM 2208 C C . VAL A 1 273 ? -9.953 -8.831 14.556 1.00 78.69 273 VAL A C 1
ATOM 2210 O O . VAL A 1 273 ? -11.008 -9.461 14.636 1.00 78.69 273 VAL A O 1
ATOM 2213 N N . ASN A 1 274 ? -9.418 -8.198 15.602 1.00 77.25 274 ASN A N 1
ATOM 2214 C CA . ASN A 1 274 ? -10.080 -8.162 16.901 1.00 77.25 274 ASN A CA 1
ATOM 2215 C C . ASN A 1 274 ? -10.997 -6.943 17.022 1.00 77.25 274 ASN A C 1
ATOM 2217 O O . ASN A 1 274 ? -10.657 -5.833 16.603 1.00 77.25 274 ASN A O 1
ATOM 2221 N N . TYR A 1 275 ? -12.142 -7.175 17.663 1.00 73.88 275 TYR A N 1
ATOM 2222 C CA . TYR A 1 275 ? -13.101 -6.157 18.067 1.00 73.88 275 TYR A CA 1
ATOM 2223 C C . TYR A 1 275 ? -13.099 -6.038 19.581 1.00 73.88 275 TYR A C 1
ATOM 2225 O O . TYR A 1 275 ? -13.165 -7.043 20.297 1.00 73.88 275 TYR A O 1
ATOM 2233 N N . TYR A 1 276 ? -13.053 -4.803 20.060 1.00 74.31 276 TYR A N 1
ATOM 2234 C CA . TYR A 1 276 ? -12.996 -4.496 21.477 1.00 74.31 276 TYR A CA 1
ATOM 2235 C C . TYR A 1 276 ? -14.283 -3.796 21.898 1.00 74.31 276 TYR A C 1
ATOM 2237 O O . TYR A 1 276 ? -14.760 -2.883 21.227 1.00 74.31 276 TYR A O 1
ATOM 2245 N N . ILE A 1 277 ? -14.843 -4.223 23.030 1.00 66.88 277 ILE A N 1
ATOM 2246 C CA . ILE A 1 277 ? -15.871 -3.455 23.729 1.00 66.88 277 ILE A CA 1
ATOM 2247 C C . ILE A 1 277 ? -15.134 -2.503 24.670 1.00 66.88 277 ILE A C 1
ATOM 2249 O O . ILE A 1 277 ? -14.470 -2.985 25.597 1.00 66.88 277 ILE A O 1
ATOM 2253 N N . PRO A 1 278 ? -15.231 -1.177 24.475 1.00 65.94 278 PRO A N 1
ATOM 2254 C CA . PRO A 1 278 ? -14.663 -0.234 25.421 1.00 65.94 278 PRO A CA 1
ATOM 2255 C C . PRO A 1 278 ? -15.244 -0.479 26.814 1.00 65.94 278 PRO A C 1
ATOM 2257 O O . PRO A 1 278 ? -16.451 -0.689 26.967 1.00 65.94 278 PRO A O 1
ATOM 2260 N N . LEU A 1 279 ? -14.399 -0.430 27.845 1.00 64.94 279 LEU A N 1
ATOM 2261 C CA . LEU A 1 279 ? -14.880 -0.459 29.222 1.00 64.94 279 LEU A CA 1
ATOM 2262 C C . LEU A 1 279 ? -15.849 0.713 29.424 1.00 64.94 279 LEU A C 1
ATOM 2264 O O . LEU A 1 279 ? -15.478 1.868 29.208 1.00 64.94 279 LEU A O 1
ATOM 2268 N N . GLN A 1 280 ? -17.074 0.430 29.869 1.00 66.88 280 GLN A N 1
ATOM 2269 C CA . GLN A 1 280 ? -17.968 1.493 30.311 1.00 66.88 280 GLN A CA 1
ATOM 2270 C C . GLN A 1 280 ? -17.358 2.173 31.536 1.00 66.88 280 GLN A C 1
ATOM 2272 O O . GLN A 1 280 ? -17.175 1.551 32.582 1.00 66.88 280 GLN A O 1
ATOM 2277 N N . ILE A 1 281 ? -17.027 3.454 31.391 1.00 66.69 281 ILE A N 1
ATOM 2278 C CA . ILE A 1 281 ? -16.470 4.255 32.477 1.00 66.69 281 ILE A CA 1
ATOM 2279 C C . ILE A 1 281 ? -17.612 4.624 33.425 1.00 66.69 281 ILE A C 1
ATOM 2281 O O . ILE A 1 281 ? -18.456 5.462 33.099 1.00 66.69 281 ILE A O 1
ATOM 2285 N N . ASP A 1 282 ? -17.626 4.034 34.619 1.00 74.06 282 ASP A N 1
ATOM 2286 C CA . ASP A 1 282 ? -18.462 4.533 35.709 1.00 74.06 282 ASP A CA 1
ATOM 2287 C C . ASP A 1 282 ? -17.824 5.812 36.274 1.00 74.06 282 ASP A C 1
ATOM 2289 O O . ASP A 1 282 ? -16.694 5.805 36.760 1.00 74.06 282 ASP A O 1
ATOM 2293 N N . LYS A 1 283 ? -18.559 6.931 36.243 1.00 71.50 283 LYS A N 1
ATOM 2294 C CA . LYS A 1 283 ? -18.104 8.228 36.780 1.00 71.50 283 LYS A CA 1
ATOM 2295 C C . LYS A 1 283 ? -17.760 8.178 38.275 1.00 71.50 283 LYS A C 1
ATOM 2297 O O . LYS A 1 283 ? -17.075 9.073 38.763 1.00 71.50 283 LYS A O 1
ATOM 2302 N N . LYS A 1 284 ? -18.242 7.168 39.007 1.00 79.56 284 LYS A N 1
ATOM 2303 C CA . LYS A 1 284 ? -17.929 6.938 40.426 1.00 79.56 284 LYS A CA 1
ATOM 2304 C C . LYS A 1 284 ? -16.715 6.025 40.637 1.00 79.56 284 LYS A C 1
ATOM 2306 O O . LYS A 1 284 ? -16.271 5.865 41.775 1.00 79.56 284 LYS A O 1
ATOM 2311 N N . GLN A 1 285 ? -16.170 5.429 39.578 1.00 74.31 285 GLN A N 1
ATOM 2312 C CA . GLN A 1 285 ? -15.029 4.525 39.660 1.00 74.31 285 GLN A CA 1
ATOM 2313 C C . GLN A 1 285 ? -13.756 5.288 40.043 1.00 74.31 285 GLN A C 1
ATOM 2315 O O . GLN A 1 285 ? -13.400 6.300 39.439 1.00 74.31 285 GLN A O 1
ATOM 2320 N N . LYS A 1 286 ? -13.027 4.778 41.043 1.00 71.62 286 LYS A N 1
ATOM 2321 C CA . LYS A 1 286 ? -11.692 5.293 41.370 1.00 71.62 286 LYS A CA 1
ATOM 2322 C C . LYS A 1 286 ? -10.712 4.918 40.245 1.00 71.62 286 LYS A C 1
ATOM 2324 O O . LYS A 1 286 ? -10.668 3.742 39.879 1.00 71.62 286 LYS A O 1
ATOM 2329 N N . PRO A 1 287 ? -9.913 5.865 39.716 1.00 62.53 287 PRO A N 1
ATOM 2330 C CA . PRO A 1 287 ? -8.886 5.561 38.722 1.00 62.53 287 PRO A CA 1
ATOM 2331 C C . PRO A 1 287 ? -7.919 4.490 39.236 1.00 62.53 287 PRO A C 1
ATOM 2333 O O . PRO A 1 287 ? -7.457 4.574 40.373 1.00 62.53 287 PRO A O 1
ATOM 2336 N N . ILE A 1 288 ? -7.609 3.499 38.397 1.00 66.75 288 ILE A N 1
ATOM 2337 C CA . ILE A 1 288 ? -6.699 2.393 38.747 1.00 66.75 288 ILE A CA 1
ATOM 2338 C C . ILE A 1 288 ? -5.245 2.888 38.793 1.00 66.75 288 ILE A C 1
ATOM 2340 O O . ILE A 1 288 ? -4.467 2.467 39.643 1.00 66.75 288 ILE A O 1
ATOM 2344 N N . ALA A 1 289 ? -4.895 3.816 37.903 1.00 44.34 289 ALA A N 1
ATOM 2345 C CA . ALA A 1 289 ? -3.622 4.522 37.878 1.00 44.34 289 ALA A CA 1
ATOM 2346 C C . ALA A 1 289 ? -3.801 5.875 37.172 1.00 44.34 289 ALA A C 1
ATOM 2348 O O . ALA A 1 289 ? -4.755 6.071 36.415 1.00 44.34 289 ALA A O 1
ATOM 2349 N N . ARG A 1 290 ? -2.877 6.809 37.411 1.00 47.47 290 ARG A N 1
ATOM 2350 C CA . ARG A 1 290 ? -2.771 8.070 36.670 1.00 47.47 290 ARG A CA 1
ATOM 2351 C C . ARG A 1 290 ? -1.445 8.064 35.925 1.00 47.47 290 ARG A C 1
ATOM 2353 O O . ARG A 1 290 ? -0.398 7.998 36.558 1.00 47.47 290 ARG A O 1
ATOM 2360 N N . PHE A 1 291 ? -1.506 8.160 34.604 1.00 36.25 291 PHE A N 1
ATOM 2361 C CA . PHE A 1 291 ? -0.328 8.345 33.767 1.00 36.25 291 PHE A CA 1
ATOM 2362 C C . PHE A 1 291 ? -0.169 9.834 33.473 1.00 36.25 291 PHE A C 1
ATOM 2364 O O . PHE A 1 291 ? -1.129 10.496 33.083 1.00 36.25 291 PHE A O 1
ATOM 2371 N N . ILE A 1 292 ? 1.032 10.357 33.692 1.00 42.50 292 ILE A N 1
ATOM 2372 C CA . ILE A 1 292 ? 1.421 11.702 33.273 1.00 42.50 292 ILE A CA 1
ATOM 2373 C C . ILE A 1 292 ? 2.474 11.494 32.192 1.00 42.50 292 ILE A C 1
ATOM 2375 O O . ILE A 1 292 ? 3.561 10.995 32.474 1.00 42.50 292 ILE A O 1
ATOM 2379 N N . GLN A 1 293 ? 2.120 11.809 30.950 1.00 33.59 293 GLN A N 1
ATOM 2380 C CA . GLN A 1 293 ? 3.014 11.706 29.803 1.00 33.59 293 GLN A CA 1
ATOM 2381 C C . GLN A 1 293 ? 3.536 13.098 29.458 1.00 33.59 293 GLN A C 1
ATOM 2383 O O . GLN A 1 293 ? 2.756 14.037 29.314 1.00 33.59 293 GLN A O 1
ATOM 2388 N N . ILE A 1 294 ? 4.854 13.217 29.320 1.00 39.50 294 ILE A N 1
ATOM 2389 C CA . ILE A 1 294 ? 5.536 14.445 28.909 1.00 39.50 294 ILE A CA 1
ATOM 2390 C C . ILE A 1 294 ? 6.243 14.148 27.585 1.00 39.50 294 ILE A C 1
ATOM 2392 O O . ILE A 1 294 ? 6.913 13.124 27.455 1.00 39.50 294 ILE A O 1
ATOM 2396 N N . SER A 1 295 ? 6.084 15.024 26.596 1.00 33.47 295 SER A N 1
ATOM 2397 C CA . SER A 1 295 ? 6.732 14.916 25.285 1.00 33.47 295 SER A CA 1
ATOM 2398 C C . SER A 1 295 ? 7.216 16.281 24.802 1.00 33.47 295 SER A C 1
ATOM 2400 O O . SER A 1 295 ? 6.650 17.303 25.181 1.00 33.47 295 SER A O 1
ATOM 2402 N N . ASN A 1 296 ? 8.217 16.278 23.916 1.00 32.56 296 ASN A N 1
ATOM 2403 C CA . ASN A 1 296 ? 8.797 17.465 23.276 1.00 32.56 296 ASN A CA 1
ATOM 2404 C C . ASN A 1 296 ? 9.542 18.427 24.225 1.00 32.56 296 ASN A C 1
ATOM 2406 O O . ASN A 1 296 ? 9.463 19.646 24.096 1.00 32.56 296 ASN A O 1
ATOM 2410 N N . SER A 1 297 ? 10.285 17.870 25.183 1.00 39.59 297 SER A N 1
ATOM 2411 C CA . SER A 1 297 ? 11.223 18.632 26.012 1.00 39.59 297 SER A CA 1
ATOM 2412 C C . SER A 1 297 ? 12.555 18.808 25.277 1.00 39.59 297 SER A C 1
ATOM 2414 O O . SER A 1 297 ? 13.165 17.822 24.867 1.00 39.59 297 SER A O 1
ATOM 2416 N N . LEU A 1 298 ? 13.020 20.051 25.136 1.00 37.28 298 LEU A N 1
ATOM 2417 C CA . LEU A 1 298 ? 14.338 20.380 24.586 1.00 37.28 298 LEU A CA 1
ATOM 2418 C C . LEU A 1 298 ? 15.210 21.006 25.678 1.00 37.28 298 LEU A C 1
ATOM 2420 O O . LEU A 1 298 ? 14.807 21.973 26.318 1.00 37.28 298 LEU A O 1
ATOM 2424 N N . VAL A 1 299 ? 16.413 20.460 25.865 1.00 39.12 299 VAL A N 1
ATOM 2425 C CA . VAL A 1 299 ? 17.439 20.983 26.777 1.00 39.12 299 VAL A CA 1
ATOM 2426 C C . VAL A 1 299 ? 18.737 21.109 25.981 1.00 39.12 299 VAL A C 1
ATOM 2428 O O . VAL A 1 299 ? 19.212 20.124 25.422 1.00 39.12 299 VAL A O 1
ATOM 2431 N N . SER A 1 300 ? 19.286 22.322 25.883 1.00 39.19 300 SER A N 1
ATOM 2432 C CA . SER A 1 300 ? 20.533 22.616 25.165 1.00 39.19 300 SER A CA 1
ATOM 2433 C C . SER A 1 300 ? 21.340 23.682 25.908 1.00 39.19 300 SER A C 1
ATOM 2435 O O . SER A 1 300 ? 20.779 24.694 26.320 1.00 39.19 300 SER A O 1
ATOM 2437 N N . GLU A 1 301 ? 22.658 23.487 26.023 1.00 40.19 301 GLU A N 1
ATOM 2438 C CA . GLU A 1 301 ? 23.608 24.500 26.520 1.00 40.19 301 GLU A CA 1
ATOM 2439 C C . GLU A 1 301 ? 24.029 25.521 25.440 1.00 40.19 301 GLU A C 1
ATOM 2441 O O . GLU A 1 301 ? 24.622 26.551 25.759 1.00 40.19 301 GLU A O 1
ATOM 2446 N N . ARG A 1 302 ? 23.725 25.275 24.155 1.00 39.12 302 ARG A N 1
ATOM 2447 C CA . ARG A 1 302 ? 23.998 26.200 23.040 1.00 39.12 302 ARG A CA 1
ATOM 2448 C C . ARG A 1 302 ? 22.704 26.554 22.319 1.00 39.12 302 ARG A C 1
ATOM 2450 O O . ARG A 1 302 ? 22.149 25.762 21.559 1.00 39.12 302 ARG A O 1
ATOM 2457 N N . PHE A 1 303 ? 22.221 27.757 22.594 1.00 39.81 303 PHE A N 1
ATOM 2458 C CA . PHE A 1 303 ? 21.043 28.340 21.968 1.00 39.81 303 PHE A CA 1
ATOM 2459 C C . PHE A 1 303 ? 21.441 29.026 20.652 1.00 39.81 303 PHE A C 1
ATOM 2461 O O . PHE A 1 303 ? 22.064 30.083 20.668 1.00 39.81 303 PHE A O 1
ATOM 2468 N N . GLU A 1 304 ? 21.025 28.468 19.518 1.00 42.38 304 GLU A N 1
ATOM 2469 C CA . GLU A 1 304 ? 20.513 29.294 18.424 1.00 42.38 304 GLU A CA 1
ATOM 2470 C C . GLU A 1 304 ? 18.999 29.127 18.451 1.00 42.38 304 GLU A C 1
ATOM 2472 O O . GLU A 1 304 ? 18.463 28.095 18.053 1.00 42.38 304 GLU A O 1
ATOM 2477 N N . SER A 1 305 ? 18.290 30.114 18.990 1.00 40.94 305 SER A N 1
ATOM 2478 C CA . SER A 1 305 ? 16.839 30.138 18.872 1.00 40.94 305 SER A CA 1
ATOM 2479 C C . SER A 1 305 ? 16.365 31.575 18.701 1.00 40.94 305 SER A C 1
ATOM 2481 O O . SER A 1 305 ? 16.461 32.399 19.613 1.00 40.94 305 SER A O 1
ATOM 2483 N N . ASN A 1 306 ? 15.827 31.836 17.515 1.00 36.88 306 ASN A N 1
ATOM 2484 C CA . ASN A 1 306 ? 15.011 32.992 17.177 1.00 36.88 306 ASN A CA 1
ATOM 2485 C C . ASN A 1 306 ? 13.576 32.805 17.702 1.00 36.88 306 ASN A C 1
ATOM 2487 O O . ASN A 1 306 ? 12.653 32.726 16.898 1.00 36.88 306 ASN A O 1
ATOM 2491 N N . PHE A 1 307 ? 13.356 32.728 19.019 1.00 35.09 307 PHE A N 1
ATOM 2492 C CA . PHE A 1 307 ? 11.991 32.720 19.568 1.00 35.09 307 PHE A CA 1
ATOM 2493 C C . PHE A 1 307 ? 11.875 33.555 20.855 1.00 35.09 307 PHE A C 1
ATOM 2495 O O . PHE A 1 307 ? 12.610 33.359 21.821 1.00 35.09 307 PHE A O 1
ATOM 2502 N N . ASN A 1 308 ? 10.948 34.518 20.828 1.00 38.78 308 ASN A N 1
ATOM 2503 C CA . ASN A 1 308 ? 10.641 35.492 21.880 1.00 38.78 308 ASN A CA 1
ATOM 2504 C C . ASN A 1 308 ? 9.776 34.876 23.003 1.00 38.78 308 ASN A C 1
ATOM 2506 O O . ASN A 1 308 ? 8.845 34.151 22.688 1.00 38.78 308 ASN A O 1
ATOM 2510 N N . SER A 1 309 ? 10.070 35.237 24.266 1.00 42.88 309 SER A N 1
ATOM 2511 C CA . SER A 1 309 ? 9.250 35.193 25.508 1.00 42.88 309 SER A CA 1
ATOM 2512 C C . SER A 1 309 ? 8.267 34.029 25.766 1.00 42.88 309 SER A C 1
ATOM 2514 O O . SER A 1 309 ? 7.363 33.760 24.988 1.00 42.88 309 SER A O 1
ATOM 2516 N N . TRP A 1 310 ? 8.364 33.411 26.954 1.00 50.31 310 TRP A N 1
ATOM 2517 C CA . TRP A 1 310 ? 7.587 32.222 27.347 1.00 50.31 310 TRP A CA 1
ATOM 2518 C C . TRP A 1 310 ? 6.666 32.509 28.540 1.00 50.31 310 TRP A C 1
ATOM 2520 O O . TRP A 1 310 ? 7.130 32.917 29.599 1.00 50.31 310 TRP A O 1
ATOM 2530 N N . ILE A 1 311 ? 5.363 32.274 28.396 1.00 50.22 311 ILE A N 1
ATOM 2531 C CA . ILE A 1 311 ? 4.368 32.446 29.467 1.00 50.22 311 ILE A CA 1
ATOM 2532 C C . ILE A 1 311 ? 3.553 31.154 29.578 1.00 50.22 311 ILE A C 1
ATOM 2534 O O . ILE A 1 311 ? 3.020 30.682 28.578 1.00 50.22 311 ILE A O 1
ATOM 2538 N N . SER A 1 312 ? 3.441 30.587 30.780 1.00 52.53 312 SER A N 1
ATOM 2539 C CA . SER A 1 312 ? 2.507 29.502 31.087 1.00 52.53 312 SER A CA 1
ATOM 2540 C C . SER A 1 312 ? 1.067 29.993 30.924 1.00 52.53 312 SER A C 1
ATOM 2542 O O . SER A 1 312 ? 0.684 30.999 31.524 1.00 52.53 312 SER A O 1
ATOM 2544 N N . SER A 1 313 ? 0.269 29.280 30.126 1.00 43.50 313 SER A N 1
ATOM 2545 C CA . SER A 1 313 ? -1.129 29.625 29.829 1.00 43.50 313 SER A CA 1
ATOM 2546 C C . SER A 1 313 ? -2.082 29.326 30.987 1.00 43.50 313 SER A C 1
ATOM 2548 O O . SER A 1 313 ? -3.145 29.934 31.103 1.00 43.50 313 SER A O 1
ATOM 2550 N N . GLU A 1 314 ? -1.712 28.404 31.869 1.00 47.31 314 GLU A N 1
ATOM 2551 C CA . GLU A 1 314 ? -2.550 27.924 32.959 1.00 47.31 314 GLU A CA 1
ATOM 2552 C C . GLU A 1 314 ? -2.151 28.584 34.284 1.00 47.31 314 GLU A C 1
ATOM 2554 O O . GLU A 1 314 ? -0.975 28.775 34.569 1.00 47.31 314 GLU A O 1
ATOM 2559 N N . PHE A 1 315 ? -3.123 28.896 35.147 1.00 51.09 315 PHE A N 1
ATOM 2560 C CA . PHE A 1 315 ? -2.884 29.374 36.521 1.00 51.09 315 PHE A CA 1
ATOM 2561 C C . PHE A 1 315 ? -2.059 30.674 36.650 1.00 51.09 315 PHE A C 1
ATOM 2563 O O . PHE A 1 315 ? -1.371 30.861 37.650 1.00 51.09 315 PHE A O 1
ATOM 2570 N N . VAL A 1 316 ? -2.169 31.601 35.698 1.00 53.97 316 VAL A N 1
ATOM 2571 C CA . VAL A 1 316 ? -1.622 32.970 35.778 1.00 53.97 316 VAL A CA 1
ATOM 2572 C C . VAL A 1 316 ? -2.775 33.982 35.675 1.00 53.97 316 VAL A C 1
ATOM 2574 O O . VAL A 1 316 ? -3.647 33.831 34.826 1.00 53.97 316 VAL A O 1
ATOM 2577 N N . SER A 1 317 ? -2.821 35.011 36.525 1.00 47.78 317 SER A N 1
ATOM 2578 C CA . SER A 1 317 ? -3.634 36.225 36.328 1.00 47.78 317 SER A CA 1
ATOM 2579 C C . SER A 1 317 ? -2.753 37.468 36.429 1.00 47.78 317 SER A C 1
ATOM 2581 O O . SER A 1 317 ? -1.669 37.369 36.979 1.00 47.78 317 SER A O 1
ATOM 2583 N N . ILE A 1 318 ? -3.155 38.598 35.839 1.00 57.44 318 ILE A N 1
ATOM 2584 C CA . ILE A 1 318 ? -2.395 39.862 35.782 1.00 57.44 318 ILE A CA 1
ATOM 2585 C C . ILE A 1 318 ? -3.359 41.068 35.839 1.00 57.44 318 ILE A C 1
ATOM 2587 O O . ILE A 1 318 ? -4.518 40.908 35.469 1.00 57.44 318 ILE A O 1
ATOM 2591 N N . GLY A 1 319 ? -2.922 42.231 36.338 1.00 49.56 319 GLY A N 1
ATOM 2592 C CA . GLY A 1 319 ? -3.754 43.333 36.878 1.00 49.56 319 GLY A CA 1
ATOM 2593 C C . GLY A 1 319 ? -3.417 44.678 36.224 1.00 49.56 319 GLY A C 1
ATOM 2594 O O . GLY A 1 319 ? -2.786 44.666 35.173 1.00 49.56 319 GLY A O 1
ATOM 2595 N N . THR A 1 320 ? -3.868 45.836 36.738 1.00 45.22 320 THR A N 1
ATOM 2596 C CA . THR A 1 320 ? -3.698 47.153 36.044 1.00 45.22 320 THR A CA 1
ATOM 2597 C C . THR A 1 320 ? -2.418 47.921 36.375 1.00 45.22 320 THR A C 1
ATOM 2599 O O . THR A 1 320 ? -1.545 47.404 37.025 1.00 45.22 320 THR A O 1
ATOM 2602 N N . ASN A 1 321 ? -2.208 49.129 35.863 1.00 43.47 321 ASN A N 1
ATOM 2603 C CA . ASN A 1 321 ? -0.929 49.831 35.720 1.00 43.47 321 ASN A CA 1
ATOM 2604 C C . ASN A 1 321 ? 0.352 48.981 35.635 1.00 43.47 321 ASN A C 1
ATOM 2606 O O . ASN A 1 321 ? 1.320 49.616 35.992 1.00 43.47 321 ASN A O 1
ATOM 2610 N N . VAL A 1 322 ? 0.326 47.697 35.171 1.00 46.25 322 VAL A N 1
ATOM 2611 C CA . VAL A 1 322 ? 1.377 46.664 34.915 1.00 46.25 322 VAL A CA 1
ATOM 2612 C C . VAL A 1 322 ? 2.059 46.842 33.540 1.00 46.25 322 VAL A C 1
ATOM 2614 O O . VAL A 1 322 ? 1.497 46.378 32.562 1.00 46.25 322 VAL A O 1
ATOM 2617 N N . ILE A 1 323 ? 3.247 47.430 33.367 1.00 48.19 323 ILE A N 1
ATOM 2618 C CA . ILE A 1 323 ? 4.152 47.123 32.222 1.00 48.19 323 ILE A CA 1
ATOM 2619 C C . ILE A 1 323 ? 4.761 45.753 32.504 1.00 48.19 323 ILE A C 1
ATOM 2621 O O . ILE A 1 323 ? 4.834 45.398 33.656 1.00 48.19 323 ILE A O 1
ATOM 2625 N N . ILE A 1 324 ? 5.115 44.956 31.497 1.00 54.56 324 ILE A N 1
ATOM 2626 C CA . ILE A 1 324 ? 6.024 43.797 31.561 1.00 54.56 324 ILE A CA 1
ATOM 2627 C C . ILE A 1 324 ? 7.070 44.050 30.478 1.00 54.56 324 ILE A C 1
ATOM 2629 O O . ILE A 1 324 ? 6.675 44.398 29.369 1.00 54.56 324 ILE A O 1
ATOM 2633 N N . GLY A 1 325 ? 8.374 43.908 30.717 1.00 46.78 325 GLY A N 1
ATOM 2634 C CA . GLY A 1 325 ? 9.350 44.371 29.734 1.00 46.78 325 GLY A CA 1
ATOM 2635 C C . GLY A 1 325 ? 10.157 43.249 29.097 1.00 46.78 325 GLY A C 1
ATOM 2636 O O . GLY A 1 325 ? 10.091 42.078 29.464 1.00 46.78 325 GLY A O 1
ATOM 2637 N N . MET A 1 326 ? 10.919 43.627 28.076 1.00 36.47 326 MET A N 1
ATOM 2638 C CA . MET A 1 326 ? 11.594 42.754 27.099 1.00 36.47 326 MET A CA 1
ATOM 2639 C C . MET A 1 326 ? 12.457 41.585 27.627 1.00 36.47 326 MET A C 1
ATOM 2641 O O . MET A 1 326 ? 13.506 41.838 28.183 1.00 36.47 326 MET A O 1
ATOM 2645 N N . ASN A 1 327 ? 12.151 40.331 27.263 1.00 43.97 327 ASN A N 1
ATOM 2646 C CA . ASN A 1 327 ? 12.827 39.053 27.623 1.00 43.97 327 ASN A CA 1
ATOM 2647 C C . ASN A 1 327 ? 12.286 38.381 28.902 1.00 43.97 327 ASN A C 1
ATOM 2649 O O . ASN A 1 327 ? 13.013 37.703 29.630 1.00 43.97 327 ASN A O 1
ATOM 2653 N N . SER A 1 328 ? 11.009 38.623 29.188 1.00 48.44 328 SER A N 1
ATOM 2654 C CA . SER A 1 328 ? 10.338 38.084 30.363 1.00 48.44 328 SER A CA 1
ATOM 2655 C C . SER A 1 328 ? 9.784 36.669 30.145 1.00 48.44 328 SER A C 1
ATOM 2657 O O . SER A 1 328 ? 9.344 36.353 29.038 1.00 48.44 328 SER A O 1
ATOM 2659 N N . THR A 1 329 ? 9.814 35.840 31.196 1.00 55.94 329 THR A N 1
ATOM 2660 C CA . THR A 1 329 ? 9.288 34.464 31.267 1.00 55.94 329 THR A CA 1
ATOM 2661 C C . THR A 1 329 ? 8.299 34.359 32.438 1.00 55.94 329 THR A C 1
ATOM 2663 O O . THR A 1 329 ? 8.591 34.828 33.519 1.00 55.94 329 THR A O 1
ATOM 2666 N N . ILE A 1 330 ? 7.115 33.775 32.309 1.00 53.88 330 ILE A N 1
ATOM 2667 C CA . ILE A 1 330 ? 6.166 33.676 33.440 1.00 53.88 330 ILE A CA 1
ATOM 2668 C C . ILE A 1 330 ? 5.744 32.219 33.579 1.00 53.88 330 ILE A C 1
ATOM 2670 O O . ILE A 1 330 ? 5.141 31.687 32.658 1.00 53.88 330 ILE A O 1
ATOM 2674 N N . LEU A 1 331 ? 6.060 31.572 34.701 1.00 58.75 331 LEU A N 1
ATOM 2675 C CA . LEU A 1 331 ? 5.867 30.136 34.920 1.00 58.75 331 LEU A CA 1
ATOM 2676 C C . LEU A 1 331 ? 4.999 29.883 36.154 1.00 58.75 331 LEU A C 1
ATOM 2678 O O . LEU A 1 331 ? 5.417 30.168 37.268 1.00 58.75 331 LEU A O 1
ATOM 2682 N N . SER A 1 332 ? 3.806 29.313 35.986 1.00 48.41 332 SER A N 1
ATOM 2683 C CA . SER A 1 332 ? 2.876 29.001 37.092 1.00 48.41 332 SER A CA 1
ATOM 2684 C C . SER A 1 332 ? 3.110 27.640 37.757 1.00 48.41 332 SER A C 1
ATOM 2686 O O . SER A 1 332 ? 2.428 27.285 38.724 1.00 48.41 332 SER A O 1
ATOM 2688 N N . PHE A 1 333 ? 4.084 26.880 37.259 1.00 47.81 333 PHE A N 1
ATOM 2689 C CA . PHE A 1 333 ? 4.609 25.677 37.899 1.00 47.81 333 PHE A CA 1
ATOM 2690 C C . PHE A 1 333 ? 6.128 25.526 37.699 1.00 47.81 333 PHE A C 1
ATOM 2692 O O . PHE A 1 333 ? 6.705 26.115 36.787 1.00 47.81 333 PHE A O 1
ATOM 2699 N N . GLY A 1 334 ? 6.777 24.755 38.571 1.00 52.66 334 GLY A N 1
ATOM 2700 C CA . GLY A 1 334 ? 8.220 24.516 38.558 1.00 52.66 334 GLY A CA 1
ATOM 2701 C C . GLY A 1 334 ? 8.594 23.296 39.398 1.00 52.66 334 GLY A C 1
ATOM 2702 O O . GLY A 1 334 ? 7.817 22.862 40.249 1.00 52.66 334 GLY A O 1
ATOM 2703 N N . ILE A 1 335 ? 9.764 22.716 39.139 1.00 47.78 335 ILE A N 1
ATOM 2704 C CA . ILE A 1 335 ? 10.291 21.570 39.892 1.00 47.78 335 ILE A CA 1
ATOM 2705 C C . ILE A 1 335 ? 11.612 21.988 40.527 1.00 47.78 335 ILE A C 1
ATOM 2707 O O . ILE A 1 335 ? 12.509 22.454 39.826 1.00 47.78 335 ILE A O 1
ATOM 2711 N N . GLU A 1 336 ? 11.728 21.789 41.837 1.00 48.41 336 GLU A N 1
ATOM 2712 C CA . GLU A 1 336 ? 12.967 21.973 42.589 1.00 48.41 336 GLU A CA 1
ATOM 2713 C C . GLU A 1 336 ? 13.234 20.714 43.414 1.00 48.41 336 GLU A C 1
ATOM 2715 O O . GLU A 1 336 ? 12.504 20.406 44.359 1.00 48.41 336 GLU A O 1
ATOM 2720 N N . GLN A 1 337 ? 14.280 19.979 43.023 1.00 54.00 337 GLN A N 1
ATOM 2721 C CA . GLN A 1 337 ? 14.628 18.677 43.596 1.00 54.00 337 GLN A CA 1
ATOM 2722 C C . GLN A 1 337 ? 13.411 17.737 43.577 1.00 54.00 337 GLN A C 1
ATOM 2724 O O . GLN A 1 337 ? 12.904 17.406 42.506 1.00 54.00 337 GLN A O 1
ATOM 2729 N N . ASP A 1 338 ? 12.912 17.361 44.749 1.00 47.66 338 ASP A N 1
ATOM 2730 C CA . ASP A 1 338 ? 11.850 16.369 44.899 1.00 47.66 338 ASP A CA 1
ATOM 2731 C C . ASP A 1 338 ? 10.455 17.014 44.956 1.00 47.66 338 ASP A C 1
ATOM 2733 O O . ASP A 1 338 ? 9.441 16.328 45.099 1.00 47.66 338 ASP A O 1
ATOM 2737 N N . ASN A 1 339 ? 10.385 18.346 44.861 1.00 38.22 339 ASN A N 1
ATOM 2738 C CA . ASN A 1 339 ? 9.158 19.105 45.037 1.00 38.22 339 ASN A CA 1
ATOM 2739 C C . ASN A 1 339 ? 8.641 19.628 43.698 1.00 38.22 339 ASN A C 1
ATOM 2741 O O . ASN A 1 339 ? 9.314 20.388 42.999 1.00 38.22 339 ASN A O 1
ATOM 2745 N N . PHE A 1 340 ? 7.396 19.274 43.373 1.00 40.97 340 PHE A N 1
ATOM 2746 C CA . PHE A 1 340 ? 6.653 19.925 42.301 1.00 40.97 340 PHE A CA 1
ATOM 2747 C C . PHE A 1 340 ? 5.811 21.060 42.872 1.00 40.97 340 PHE A C 1
ATOM 2749 O O . PHE A 1 340 ? 4.853 20.844 43.619 1.00 40.97 340 PHE A O 1
ATOM 2756 N N . ILE A 1 341 ? 6.184 22.279 42.508 1.00 52.69 341 ILE A N 1
ATOM 2757 C CA . ILE A 1 341 ? 5.572 23.502 42.998 1.00 52.69 341 ILE A CA 1
ATOM 2758 C C . ILE A 1 341 ? 4.585 23.973 41.933 1.00 52.69 341 ILE A C 1
ATOM 2760 O O . ILE A 1 341 ? 4.975 24.475 40.882 1.00 52.69 341 ILE A O 1
ATOM 2764 N N . LEU A 1 342 ? 3.291 23.810 42.211 1.00 46.62 342 LEU A N 1
ATOM 2765 C CA . LEU A 1 342 ? 2.195 24.285 41.368 1.00 46.62 342 LEU A CA 1
ATOM 2766 C C . LEU A 1 342 ? 1.386 25.309 42.156 1.00 46.62 342 LEU A C 1
ATOM 2768 O O . LEU A 1 342 ? 0.694 24.958 43.115 1.00 46.62 342 LEU A O 1
ATOM 2772 N N . ARG A 1 343 ? 1.468 26.585 41.772 1.00 53.50 343 ARG A N 1
ATOM 2773 C CA . ARG A 1 343 ? 0.756 27.643 42.490 1.00 53.50 343 ARG A CA 1
ATOM 2774 C C . ARG A 1 343 ? 0.382 28.786 41.555 1.00 53.50 343 ARG A C 1
ATOM 2776 O O . ARG A 1 343 ? 1.162 29.201 40.704 1.00 53.50 343 ARG A O 1
ATOM 2783 N N . LYS A 1 344 ? -0.840 29.297 41.728 1.00 51.84 344 LYS A N 1
ATOM 2784 C CA . LYS A 1 344 ? -1.402 30.334 40.860 1.00 51.84 344 LYS A CA 1
ATOM 2785 C C . LYS A 1 344 ? -0.601 31.630 40.964 1.00 51.84 344 LYS A C 1
ATOM 2787 O O . LYS A 1 344 ? -0.471 32.167 42.061 1.00 51.84 344 LYS A O 1
ATOM 2792 N N . ILE A 1 345 ? -0.153 32.142 39.824 1.00 60.88 345 ILE A N 1
ATOM 2793 C CA . ILE A 1 345 ? 0.327 33.511 39.700 1.00 60.88 345 ILE A CA 1
ATOM 2794 C C . ILE A 1 345 ? -0.888 34.444 39.556 1.00 60.88 345 ILE A C 1
ATOM 2796 O O . ILE A 1 345 ? -1.853 34.093 38.887 1.00 60.88 345 ILE A O 1
ATOM 2800 N N . ARG A 1 346 ? -0.886 35.620 40.166 1.00 61.38 346 ARG A N 1
ATOM 2801 C CA . ARG A 1 346 ? -1.750 36.769 39.903 1.00 61.38 346 ARG A CA 1
ATOM 2802 C C . ARG A 1 346 ? -0.825 38.003 39.638 1.00 61.38 346 ARG A C 1
ATOM 2804 O O . ARG A 1 346 ? 0.326 37.948 40.052 1.00 61.38 346 ARG A O 1
ATOM 2811 N N . VAL A 1 347 ? -1.254 39.090 38.979 1.00 58.34 347 VAL A N 1
ATOM 2812 C CA . VAL A 1 347 ? -0.564 40.401 38.877 1.00 58.34 347 VAL A CA 1
ATOM 2813 C C . VAL A 1 347 ? -1.535 41.627 39.025 1.00 58.34 347 VAL A C 1
ATOM 2815 O O . VAL A 1 347 ? -2.712 41.402 38.786 1.00 58.34 347 VAL A O 1
ATOM 2818 N N . GLU A 1 348 ? -1.128 42.823 39.537 1.00 56.28 348 GLU A N 1
ATOM 2819 C CA . GLU A 1 348 ? -1.936 43.863 40.288 1.00 56.28 348 GLU A CA 1
ATOM 2820 C C . GLU A 1 348 ? -2.206 45.187 39.568 1.00 56.28 348 GLU A C 1
ATOM 2822 O O . GLU A 1 348 ? -1.636 45.304 38.514 1.00 56.28 348 GLU A O 1
ATOM 2827 N N . SER A 1 349 ? -3.005 46.166 40.067 1.00 62.62 349 SER A N 1
ATOM 2828 C CA . SER A 1 349 ? -3.089 47.548 39.541 1.00 62.62 349 SER A CA 1
ATOM 2829 C C . SER A 1 349 ? -1.867 48.279 40.024 1.00 62.62 349 SER A C 1
ATOM 2831 O O . SER A 1 349 ? -1.683 48.410 41.224 1.00 62.62 349 SER A O 1
ATOM 2833 N N . GLY A 1 350 ? -1.034 48.836 39.161 1.00 54.91 350 GLY A N 1
ATOM 2834 C CA . GLY A 1 350 ? 0.174 49.530 39.595 1.00 54.91 350 GLY A CA 1
ATOM 2835 C C . GLY A 1 350 ? 1.452 49.217 38.823 1.00 54.91 350 GLY A C 1
ATOM 2836 O O . GLY A 1 350 ? 2.332 50.068 38.795 1.00 54.91 350 GLY A O 1
ATOM 2837 N N . VAL A 1 351 ? 1.627 48.006 38.289 1.00 55.53 351 VAL A N 1
ATOM 2838 C CA . VAL A 1 351 ? 2.984 47.414 38.163 1.00 55.53 351 VAL A CA 1
ATOM 2839 C C . VAL A 1 351 ? 3.797 47.869 36.912 1.00 55.53 351 VAL A C 1
ATOM 2841 O O . VAL A 1 351 ? 3.285 48.241 35.904 1.00 55.53 351 VAL A O 1
ATOM 2844 N N . LEU A 1 352 ? 5.118 47.865 36.797 1.00 54.44 352 LEU A N 1
ATOM 2845 C CA . LEU A 1 352 ? 5.753 48.122 35.473 1.00 54.44 352 LEU A CA 1
ATOM 2846 C C . LEU A 1 352 ? 6.983 47.236 35.301 1.00 54.44 352 LEU A C 1
ATOM 2848 O O . LEU A 1 352 ? 8.109 47.693 35.380 1.00 54.44 352 LEU A O 1
ATOM 2852 N N . ILE A 1 353 ? 6.785 45.933 35.134 1.00 56.06 353 ILE A N 1
ATOM 2853 C CA . ILE A 1 353 ? 7.792 44.947 34.753 1.00 56.06 353 ILE A CA 1
ATOM 2854 C C . ILE A 1 353 ? 8.530 45.359 33.466 1.00 56.06 353 ILE A C 1
ATOM 2856 O O . ILE A 1 353 ? 7.973 45.895 32.519 1.00 56.06 353 ILE A O 1
ATOM 2860 N N . GLY A 1 354 ? 9.847 45.174 33.502 1.00 47.69 354 GLY A N 1
ATOM 2861 C CA . GLY A 1 354 ? 10.831 45.697 32.557 1.00 47.69 354 GLY A CA 1
ATOM 2862 C C . GLY A 1 354 ? 11.566 44.584 31.812 1.00 47.69 354 GLY A C 1
ATOM 2863 O O . GLY A 1 354 ? 11.200 43.411 31.890 1.00 47.69 354 GLY A O 1
ATOM 2864 N N . ALA A 1 355 ? 12.566 44.958 31.014 1.00 38.53 355 ALA A N 1
ATOM 2865 C CA . ALA A 1 355 ? 13.281 44.023 30.162 1.00 38.53 355 ALA A CA 1
ATOM 2866 C C . ALA A 1 355 ? 14.032 42.918 30.919 1.00 38.53 355 ALA A C 1
ATOM 2868 O O . ALA A 1 355 ? 15.029 43.182 31.571 1.00 38.53 355 ALA A O 1
ATOM 2869 N N . LYS A 1 356 ? 13.572 41.676 30.739 1.00 40.56 356 LYS A N 1
ATOM 2870 C CA . LYS A 1 356 ? 14.233 40.382 30.934 1.00 40.56 356 LYS A CA 1
ATOM 2871 C C . LYS A 1 356 ? 13.748 39.570 32.135 1.00 40.56 356 LYS A C 1
ATOM 2873 O O . LYS A 1 356 ? 14.528 38.836 32.729 1.00 40.56 356 LYS A O 1
ATOM 2878 N N . CYS A 1 357 ? 12.478 39.712 32.517 1.00 48.22 357 CYS A N 1
ATOM 2879 C CA . CYS A 1 357 ? 11.976 39.302 33.833 1.00 48.22 357 CYS A CA 1
ATOM 2880 C C . CYS A 1 357 ? 11.265 37.944 33.911 1.00 48.22 357 CYS A C 1
ATOM 2882 O O . CYS A 1 357 ? 10.316 37.691 33.181 1.00 48.22 357 CYS A O 1
ATOM 2884 N N . VAL A 1 358 ? 11.630 37.105 34.888 1.00 57.84 358 VAL A N 1
ATOM 2885 C CA . VAL A 1 358 ? 10.979 35.804 35.116 1.00 57.84 358 VAL A CA 1
ATOM 2886 C C . VAL A 1 358 ? 10.074 35.794 36.360 1.00 57.84 358 VAL A C 1
ATOM 2888 O O . VAL A 1 358 ? 10.561 36.090 37.445 1.00 57.84 358 VAL A O 1
ATOM 2891 N N . LEU A 1 359 ? 8.787 35.445 36.235 1.00 56.41 359 LEU A N 1
ATOM 2892 C CA . LEU A 1 359 ? 7.841 35.236 37.350 1.00 56.41 359 LEU A CA 1
ATOM 2893 C C . LEU A 1 359 ? 7.584 33.738 37.555 1.00 56.41 359 LEU A C 1
ATOM 2895 O O . LEU A 1 359 ? 7.540 32.988 36.584 1.00 56.41 359 LEU A O 1
ATOM 2899 N N . LEU A 1 360 ? 7.405 33.307 38.803 1.00 65.25 360 LEU A N 1
ATOM 2900 C CA . LEU A 1 360 ? 7.445 31.898 39.207 1.00 65.25 360 LEU A CA 1
ATOM 2901 C C . LEU A 1 360 ? 6.171 31.471 39.965 1.00 65.25 360 LEU A C 1
ATOM 2903 O O . LEU A 1 360 ? 5.364 32.311 40.364 1.00 65.25 360 LEU A O 1
ATOM 2907 N N . PRO A 1 361 ? 5.953 30.165 40.180 1.00 54.31 361 PRO A N 1
ATOM 2908 C CA . PRO A 1 361 ? 4.674 29.629 40.636 1.00 54.31 361 PRO A CA 1
ATOM 2909 C C . PRO A 1 361 ? 4.231 30.235 41.966 1.00 54.31 361 PRO A C 1
ATOM 2911 O O . PRO A 1 361 ? 4.920 30.129 42.978 1.00 54.31 361 PRO A O 1
ATOM 2914 N N . GLY A 1 362 ? 3.040 30.830 41.988 1.00 61.06 362 GLY A N 1
ATOM 2915 C CA . GLY A 1 362 ? 2.457 31.435 43.185 1.00 61.06 362 GLY A CA 1
ATOM 2916 C C . GLY A 1 362 ? 2.621 32.943 43.313 1.00 61.06 362 GLY A C 1
ATOM 2917 O O . GLY A 1 362 ? 2.112 33.503 44.281 1.00 61.06 362 GLY A O 1
ATOM 2918 N N . THR A 1 363 ? 3.299 33.599 42.370 1.00 61.56 363 THR A N 1
ATOM 2919 C CA . THR A 1 363 ? 3.438 35.063 42.322 1.00 61.56 363 THR A CA 1
ATOM 2920 C C . THR A 1 363 ? 2.076 35.728 42.180 1.00 61.56 363 THR A C 1
ATOM 2922 O O . THR A 1 363 ? 1.563 35.700 41.093 1.00 61.56 363 THR A O 1
ATOM 2925 N N . VAL A 1 364 ? 1.470 36.338 43.195 1.00 64.56 364 VAL A N 1
ATOM 2926 C CA . VAL A 1 364 ? 0.164 37.028 43.105 1.00 64.56 364 VAL A CA 1
ATOM 2927 C C . VAL A 1 364 ? 0.325 38.538 43.019 1.00 64.56 364 VAL A C 1
ATOM 2929 O O . VAL A 1 364 ? 1.173 39.099 43.695 1.00 64.56 364 VAL A O 1
ATOM 2932 N N . MET A 1 365 ? -0.506 39.180 42.213 1.00 56.72 365 MET A N 1
ATOM 2933 C CA . MET A 1 365 ? -0.766 40.588 42.169 1.00 56.72 365 MET A CA 1
ATOM 2934 C C . MET A 1 365 ? -2.232 40.745 41.553 1.00 56.72 365 MET A C 1
ATOM 2936 O O . MET A 1 365 ? -2.775 39.833 40.940 1.00 56.72 365 MET A O 1
ATOM 2940 N N . GLU A 1 366 ? -2.988 41.796 41.807 1.00 59.28 366 GLU A N 1
ATOM 2941 C CA . GLU A 1 366 ? -4.425 42.118 41.610 1.00 59.28 366 GLU A CA 1
ATOM 2942 C C . GLU A 1 366 ? -4.733 43.634 41.509 1.00 59.28 366 GLU A C 1
ATOM 2944 O O . GLU A 1 366 ? -3.979 44.457 41.977 1.00 59.28 366 GLU A O 1
ATOM 2949 N N . GLN A 1 367 ? -5.787 44.062 40.834 1.00 49.75 367 GLN A N 1
ATOM 2950 C CA . GLN A 1 367 ? -6.008 45.493 40.632 1.00 49.75 367 GLN A CA 1
ATOM 2951 C C . GLN A 1 367 ? -5.972 46.387 41.893 1.00 49.75 367 GLN A C 1
ATOM 2953 O O . GLN A 1 367 ? -6.997 46.426 42.586 1.00 49.75 367 GLN A O 1
#

InterPro domains:
  IPR004843 Calcineurin-like, phosphoesterase domain [PF00149] (20-208)
  IPR011004 Trimeric LpxA-like superfamily [SSF51161] (289-365)
  IPR029052 Metallo-dependent phosphatase-like [G3DSA:3.60.21.10] (2-271)
  IPR029052 Metallo-dependent phosphatase-like [SSF56300] (20-260)
  IPR050884 Cyclic nucleotide phosphodiesterase class-III [PTHR42988] (20-266)

pLDDT: mean 80.62, std 21.27, range [27.28, 98.69]

Foldseek 3Di:
DPDPPQPFDPPDQLDPDKAKEWEAEQQQADPDDQWHFLVLLLLLLVVQQADEPHQAYEYQENLHQALDPVRLVRSVVSCVSNHHPYPYPDYQYAHAQNCLEPNSVVVCCVRVRDNWDWDDDQAATEIEHEQYDYNDLAGEQDPVNLVVVLVVLQPPSNPSHAAEYGHAADLDDDPQQPDDDHHYPCSVVSVVSCVVSVHAEYEYESSQDWDWDWDDDQFKIYIYTYAHHQGTPPHGDPDDHWMWMWIDGRQKIWIWTQRSPDHPDIDIDIDGITTGDHPDDDPPDDDPDDDDDDDDDDDDPDDPDPDFEEEDPPQEAAEAPEAAEAQEYEEQWDDDVPDTAHAHAHHEHNHHHYHRYYHYHHHHYYD